Protein AF-A0A3D4N7Q5-F1 (afdb_monomer)

Sequence (168 aa):
MPDLKFVALVFGIILLIVLGVRQGLKKARKLQETGDKPLKTKEIPQKPKLTEEQFDKSWKNLSYLLLLASAGSLYMVYMAAKAALTSIPNVAWVYWVDAGFSLAAAAAGVFIWRLRTKSMVFLYFGFTIAPIILFMSIKGFKINALIHLFPLVLLYFVLKPIWENMKN

Secondary structure (DSSP, 8-state):
---HHHHHHHHHHHHHHHHHHHHHHHHHHHHHHTS-----------PPPPPHHHHHHHHHHHHHHHHHHHHHHHHHHHHHHHHHHHS-HHHHHHHHHHHHHHHHHHHHHHHHHHH-BHHHHHHHHHHHHHHHHHHHHSTT-HHHHHHTHHHHHHHHHHHTTTGGGSB-

Structure (mmCIF, N/CA/C/O backbone):
data_AF-A0A3D4N7Q5-F1
#
_entry.id   AF-A0A3D4N7Q5-F1
#
loop_
_atom_site.group_PDB
_atom_site.id
_atom_site.type_symbol
_atom_site.label_atom_id
_atom_site.label_alt_id
_atom_site.label_comp_id
_atom_site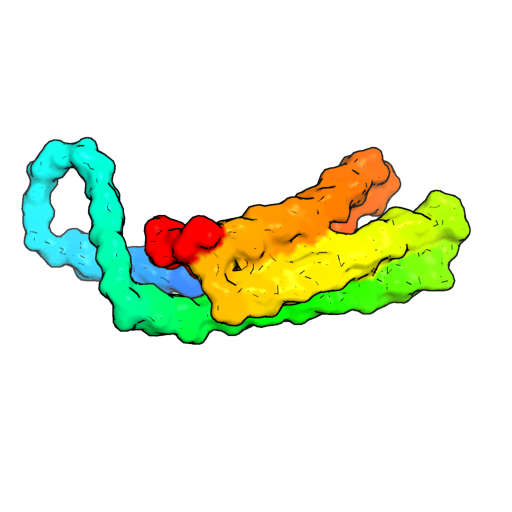.label_asym_id
_atom_site.label_entity_id
_atom_site.label_seq_id
_atom_site.pdbx_PDB_ins_code
_atom_site.Cartn_x
_atom_site.Cartn_y
_atom_site.Cartn_z
_atom_site.occupancy
_atom_site.B_iso_or_equiv
_atom_site.auth_seq_id
_atom_site.auth_comp_id
_atom_site.auth_asym_id
_atom_site.auth_atom_id
_atom_site.pdbx_PDB_model_num
ATOM 1 N N . MET A 1 1 ? 15.780 9.572 -12.934 1.00 43.16 1 MET A N 1
ATOM 2 C CA . MET A 1 1 ? 15.428 8.769 -11.740 1.00 43.16 1 MET A CA 1
ATOM 3 C C . MET A 1 1 ? 15.396 9.710 -10.541 1.00 43.16 1 MET A C 1
ATOM 5 O O . MET A 1 1 ? 16.249 10.590 -10.521 1.00 43.16 1 MET A O 1
ATOM 9 N N . PRO A 1 2 ? 14.426 9.627 -9.610 1.00 52.19 2 PRO A N 1
ATOM 10 C CA . PRO A 1 2 ? 14.514 10.364 -8.352 1.00 52.19 2 PRO A CA 1
ATOM 11 C C . PRO A 1 2 ? 15.797 9.942 -7.634 1.00 52.19 2 PRO A C 1
ATOM 13 O O . PRO A 1 2 ? 16.161 8.766 -7.664 1.00 52.19 2 PRO A O 1
ATOM 16 N N . ASP A 1 3 ? 16.510 10.912 -7.070 1.00 59.81 3 ASP A N 1
ATOM 17 C CA . ASP A 1 3 ? 17.809 10.679 -6.450 1.00 59.81 3 ASP A CA 1
ATOM 18 C C . ASP A 1 3 ? 17.653 9.667 -5.304 1.00 59.81 3 ASP A C 1
ATOM 20 O O . ASP A 1 3 ? 16.830 9.848 -4.401 1.00 59.81 3 ASP A O 1
ATOM 24 N N . LEU A 1 4 ? 18.428 8.581 -5.354 1.00 56.53 4 LEU A N 1
ATOM 25 C CA . LEU A 1 4 ? 18.425 7.516 -4.350 1.00 56.53 4 LEU A CA 1
ATOM 26 C C . LEU A 1 4 ? 18.623 8.087 -2.941 1.00 56.53 4 LEU A C 1
ATOM 28 O O . LEU A 1 4 ? 18.035 7.589 -1.981 1.00 56.53 4 LEU A O 1
ATOM 32 N N . LYS A 1 5 ? 19.397 9.174 -2.834 1.00 56.25 5 LYS A N 1
ATOM 33 C CA . LYS A 1 5 ? 19.621 9.900 -1.583 1.00 56.25 5 LYS A CA 1
ATOM 34 C C . LYS A 1 5 ? 18.327 10.497 -1.040 1.00 56.25 5 LYS A C 1
AT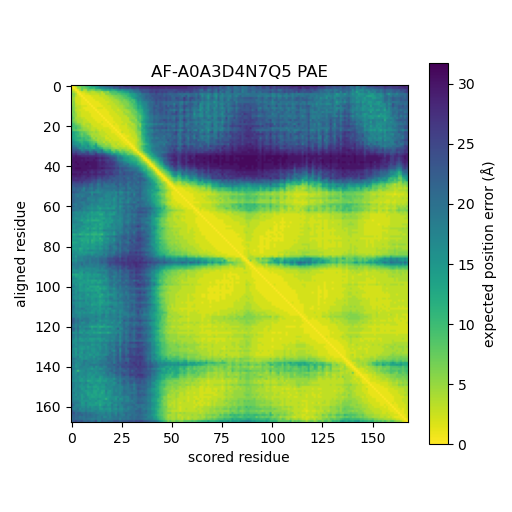OM 36 O O . LYS A 1 5 ? 18.077 10.395 0.154 1.00 56.25 5 LYS A O 1
ATOM 41 N N . PHE A 1 6 ? 17.476 11.049 -1.903 1.00 55.06 6 PHE A N 1
ATOM 42 C CA . PHE A 1 6 ? 16.182 11.612 -1.514 1.00 55.06 6 PHE A CA 1
ATOM 43 C C . PHE A 1 6 ? 15.184 10.531 -1.091 1.00 55.06 6 PHE A C 1
ATOM 45 O O . PHE A 1 6 ? 14.520 10.683 -0.068 1.00 55.06 6 PHE A O 1
ATOM 52 N N . VAL A 1 7 ? 15.103 9.416 -1.824 1.00 57.38 7 VAL A N 1
ATOM 53 C CA . VAL A 1 7 ? 14.199 8.303 -1.475 1.00 57.38 7 VAL A CA 1
ATOM 54 C C . VAL A 1 7 ? 14.617 7.654 -0.151 1.00 57.38 7 VAL A C 1
ATOM 56 O O . VAL A 1 7 ? 13.778 7.432 0.722 1.00 57.38 7 VAL A O 1
ATOM 59 N N . ALA A 1 8 ? 15.918 7.412 0.037 1.00 59.78 8 ALA A N 1
ATOM 60 C CA . ALA A 1 8 ? 16.462 6.880 1.283 1.00 59.78 8 ALA A CA 1
ATOM 61 C C . ALA A 1 8 ? 16.295 7.856 2.459 1.00 59.78 8 ALA A C 1
ATOM 63 O O . ALA A 1 8 ? 16.011 7.420 3.573 1.00 59.78 8 ALA A O 1
ATOM 64 N N . LEU A 1 9 ? 16.417 9.166 2.218 1.00 55.34 9 LEU A N 1
ATOM 65 C CA . LEU A 1 9 ? 16.204 10.201 3.229 1.00 55.34 9 LEU A CA 1
ATOM 66 C C . LEU A 1 9 ? 14.744 10.245 3.686 1.00 55.34 9 LEU A C 1
ATOM 68 O O . LEU A 1 9 ? 14.483 10.209 4.885 1.00 55.34 9 LEU A O 1
ATOM 72 N N . VAL A 1 10 ? 13.788 10.267 2.753 1.00 58.22 10 VAL A N 1
ATOM 73 C CA . VAL A 1 10 ? 12.352 10.245 3.079 1.00 58.22 10 VAL A CA 1
ATOM 74 C C . VAL A 1 10 ? 11.994 8.960 3.827 1.00 58.22 10 VAL A C 1
ATOM 76 O O . VAL A 1 10 ? 11.326 9.015 4.860 1.00 58.22 10 VAL A O 1
ATOM 79 N N . PHE A 1 11 ? 12.498 7.812 3.369 1.00 62.53 11 PHE A N 1
ATOM 80 C CA . PHE A 1 11 ? 12.332 6.540 4.070 1.00 62.53 11 PHE A CA 1
ATOM 81 C C . PHE A 1 11 ? 12.914 6.589 5.490 1.00 62.53 11 PHE A C 1
ATOM 83 O O . PHE A 1 11 ? 12.241 6.195 6.440 1.00 62.53 11 PHE A O 1
ATOM 90 N N . GLY A 1 12 ? 14.128 7.120 5.652 1.00 65.94 12 GLY A N 1
ATOM 91 C CA . GLY A 1 12 ? 14.792 7.278 6.944 1.00 65.94 12 GLY A CA 1
ATOM 92 C C . GLY A 1 12 ? 14.022 8.187 7.901 1.00 65.94 12 GLY A C 1
ATOM 93 O O . GLY A 1 12 ? 13.815 7.814 9.052 1.00 65.94 12 GLY A O 1
ATOM 94 N N . ILE A 1 13 ? 13.526 9.333 7.426 1.00 66.50 13 ILE A N 1
ATOM 95 C CA . ILE A 1 13 ? 12.717 10.268 8.223 1.00 66.50 13 ILE A CA 1
ATOM 96 C C . ILE A 1 13 ? 11.438 9.583 8.713 1.00 66.50 13 ILE A C 1
ATOM 98 O O . ILE A 1 13 ? 11.121 9.639 9.902 1.00 66.50 13 ILE A O 1
ATOM 102 N N . ILE A 1 14 ? 10.723 8.883 7.830 1.00 60.41 14 ILE A N 1
ATOM 103 C CA . ILE A 1 14 ? 9.482 8.200 8.212 1.00 60.41 14 ILE A CA 1
ATOM 104 C C . ILE A 1 14 ? 9.778 7.031 9.159 1.00 60.41 14 ILE A C 1
ATOM 106 O O . ILE A 1 14 ? 9.066 6.841 10.145 1.00 60.41 14 ILE A O 1
ATOM 110 N N . LEU A 1 15 ? 10.865 6.291 8.935 1.00 70.31 15 LEU A N 1
ATOM 111 C CA . LEU A 1 15 ? 11.306 5.216 9.821 1.00 70.31 15 LEU A CA 1
ATOM 112 C C . LEU A 1 15 ? 11.687 5.739 11.215 1.00 70.31 15 LEU A C 1
ATOM 114 O O . LEU A 1 15 ? 11.339 5.109 12.212 1.00 70.31 15 LEU A O 1
ATOM 118 N N . LEU A 1 16 ? 12.321 6.910 11.310 1.00 69.56 16 LEU A N 1
ATOM 119 C CA . LEU A 1 16 ? 12.625 7.570 12.583 1.00 69.56 16 LEU A CA 1
ATOM 120 C C . LEU A 1 16 ? 11.357 8.009 13.321 1.00 69.56 16 LEU A C 1
ATOM 122 O O . LEU A 1 16 ? 11.237 7.741 14.517 1.00 69.56 16 LEU A O 1
ATOM 126 N N . ILE A 1 17 ? 10.382 8.597 12.621 1.00 63.19 17 ILE A N 1
ATOM 127 C CA . ILE A 1 17 ? 9.071 8.943 13.198 1.00 63.19 17 ILE A CA 1
ATOM 128 C C . ILE A 1 17 ? 8.391 7.678 13.745 1.00 63.19 17 ILE A C 1
ATOM 130 O O . ILE A 1 17 ? 7.927 7.649 14.885 1.00 63.19 17 ILE A O 1
ATOM 134 N N . VAL A 1 18 ? 8.400 6.594 12.970 1.00 60.50 18 VAL A N 1
ATOM 135 C CA . VAL A 1 18 ? 7.827 5.296 13.352 1.00 60.50 18 VAL A CA 1
ATOM 136 C C . VAL A 1 18 ? 8.530 4.691 14.572 1.00 60.50 18 VAL A C 1
ATOM 138 O O . VAL A 1 18 ? 7.870 4.202 15.496 1.00 60.50 18 VAL A O 1
ATOM 141 N N . LEU A 1 19 ? 9.865 4.716 14.610 1.00 71.19 19 LEU A N 1
ATOM 142 C CA . LEU A 1 19 ? 10.635 4.241 15.759 1.00 71.19 19 LEU A CA 1
ATOM 143 C C . LEU A 1 19 ? 10.363 5.095 17.000 1.00 71.19 19 LEU A C 1
ATOM 145 O O . LEU A 1 19 ? 10.174 4.526 18.077 1.00 71.19 19 LEU A O 1
ATOM 149 N N . GLY A 1 20 ? 10.261 6.416 16.847 1.00 65.38 20 GLY A N 1
ATOM 150 C CA . GLY A 1 20 ? 9.903 7.346 17.917 1.00 65.38 20 GLY A CA 1
ATOM 151 C C . GLY A 1 20 ? 8.533 7.037 18.520 1.00 65.38 20 GLY A C 1
ATOM 152 O O . GLY A 1 20 ? 8.416 6.863 19.733 1.00 65.38 20 GLY A O 1
ATOM 153 N N . VAL A 1 21 ? 7.509 6.840 17.682 1.00 65.12 21 VAL A N 1
ATOM 154 C CA . VAL A 1 21 ? 6.159 6.450 18.132 1.00 65.12 21 VAL A CA 1
ATOM 155 C C . VAL A 1 21 ? 6.181 5.091 18.839 1.00 65.12 21 VAL A C 1
ATOM 157 O O . VAL A 1 21 ? 5.595 4.928 19.912 1.00 65.12 21 VAL A O 1
ATOM 160 N N . ARG A 1 22 ? 6.901 4.102 18.292 1.00 67.94 22 ARG A N 1
ATOM 161 C CA . ARG A 1 22 ? 7.027 2.769 18.905 1.00 67.94 22 ARG A CA 1
ATOM 162 C C . ARG A 1 22 ? 7.721 2.825 20.267 1.00 67.94 22 ARG A C 1
ATOM 164 O O . ARG A 1 22 ? 7.321 2.097 21.178 1.00 67.94 22 ARG A O 1
ATOM 171 N N . GLN A 1 23 ? 8.757 3.647 20.411 1.00 71.75 23 GLN A N 1
ATOM 172 C CA . GLN A 1 23 ? 9.458 3.845 21.679 1.00 71.75 23 GLN A CA 1
ATOM 173 C C . GLN A 1 23 ? 8.584 4.591 22.693 1.00 71.75 23 GLN A C 1
ATOM 175 O O . GLN A 1 23 ? 8.522 4.165 23.845 1.00 71.75 23 GLN A O 1
ATOM 180 N N . GLY A 1 24 ? 7.834 5.610 22.261 1.00 68.44 24 GLY A N 1
ATOM 181 C CA . GLY A 1 24 ? 6.862 6.319 23.098 1.00 68.44 24 GLY A CA 1
ATOM 182 C C . GLY A 1 24 ? 5.780 5.391 23.654 1.00 68.44 24 GLY A C 1
ATOM 183 O O . GLY A 1 24 ? 5.547 5.362 24.860 1.00 68.44 24 GLY A O 1
ATOM 184 N N . LEU A 1 25 ? 5.203 4.534 22.805 1.00 70.00 25 LEU A N 1
ATOM 185 C CA . LEU A 1 25 ? 4.222 3.525 23.223 1.00 70.00 25 LEU A CA 1
ATOM 186 C C . LEU A 1 25 ? 4.822 2.469 24.159 1.00 70.00 25 LEU A C 1
ATOM 188 O O . LEU A 1 25 ? 4.174 2.062 25.121 1.00 70.00 25 LEU A O 1
ATOM 192 N N . LYS A 1 26 ? 6.059 2.018 23.908 1.00 73.12 26 LYS A N 1
ATOM 193 C CA . LYS A 1 26 ? 6.765 1.105 24.824 1.00 73.12 26 LYS A CA 1
ATOM 194 C C . LYS A 1 26 ? 7.010 1.754 26.186 1.00 73.12 26 LYS A C 1
ATOM 196 O O . LYS A 1 26 ? 6.850 1.082 27.198 1.00 73.12 26 LYS A O 1
ATOM 201 N N . LYS A 1 27 ? 7.386 3.034 26.217 1.00 69.56 27 LYS A N 1
ATOM 202 C CA . LYS A 1 27 ? 7.621 3.787 27.454 1.00 69.56 27 LYS A CA 1
ATOM 203 C C . LYS A 1 27 ? 6.319 3.983 28.236 1.00 69.56 27 LYS A C 1
ATOM 205 O O . LYS A 1 27 ? 6.302 3.724 29.432 1.00 69.56 27 LYS A O 1
ATOM 210 N N . ALA A 1 28 ? 5.225 4.320 27.551 1.00 66.50 28 ALA A N 1
ATOM 211 C CA . ALA A 1 28 ? 3.893 4.427 28.147 1.00 66.50 28 ALA A CA 1
ATOM 212 C C . ALA A 1 28 ? 3.386 3.090 28.722 1.00 66.50 28 ALA A C 1
ATOM 214 O O . ALA A 1 28 ? 2.831 3.066 29.815 1.00 66.50 28 ALA A O 1
ATOM 215 N N . ARG A 1 29 ? 3.629 1.966 28.030 1.00 66.69 29 ARG A N 1
ATOM 216 C CA . ARG A 1 29 ? 3.297 0.625 28.544 1.00 66.69 29 ARG A CA 1
ATOM 217 C C . ARG A 1 29 ? 4.147 0.220 29.741 1.00 66.69 29 ARG A C 1
ATOM 219 O O . ARG A 1 29 ? 3.596 -0.277 30.709 1.00 66.69 29 ARG A O 1
ATOM 226 N N . LYS A 1 30 ? 5.458 0.478 29.707 1.00 71.62 30 LYS A N 1
ATOM 227 C CA . LYS A 1 30 ? 6.334 0.218 30.860 1.00 71.62 30 LYS A CA 1
ATOM 228 C C . LYS A 1 30 ? 5.891 0.994 32.099 1.00 71.62 30 LYS A C 1
ATOM 230 O O . LYS A 1 30 ? 5.908 0.428 33.178 1.00 71.62 30 LYS A O 1
ATOM 235 N N . LEU A 1 31 ? 5.454 2.245 31.929 1.00 63.03 31 LEU A N 1
ATOM 236 C CA . LEU A 1 31 ? 4.896 3.064 33.011 1.00 63.03 31 LEU A CA 1
ATOM 237 C C . LEU A 1 31 ? 3.591 2.477 33.582 1.00 63.03 31 LEU A C 1
ATOM 239 O O . LEU A 1 31 ? 3.384 2.547 34.789 1.00 63.03 31 LEU A O 1
ATOM 243 N N . GLN A 1 32 ? 2.745 1.862 32.746 1.00 55.69 32 GLN A N 1
ATOM 244 C CA . GLN A 1 32 ? 1.555 1.123 33.195 1.00 55.69 32 GLN A CA 1
ATOM 245 C C . GLN A 1 32 ? 1.887 -0.210 33.891 1.00 55.69 32 GLN A C 1
ATOM 247 O O . GLN A 1 32 ? 1.188 -0.585 34.823 1.00 55.69 32 GLN A O 1
ATOM 252 N N . GLU A 1 33 ? 2.938 -0.917 33.463 1.00 59.25 33 GLU A N 1
ATOM 253 C CA . GLU A 1 33 ? 3.368 -2.207 34.035 1.00 59.25 33 GLU A CA 1
ATOM 254 C C . GLU A 1 33 ? 4.078 -2.060 35.394 1.00 59.25 33 GLU A C 1
ATOM 256 O O . GLU A 1 33 ? 4.080 -2.997 36.183 1.00 59.25 33 GLU A O 1
ATOM 261 N N . THR A 1 34 ? 4.640 -0.885 35.702 1.00 59.62 34 THR A N 1
ATOM 262 C CA . THR A 1 34 ? 5.175 -0.540 37.037 1.00 59.62 34 THR A CA 1
ATOM 263 C C . THR A 1 34 ? 4.101 -0.287 38.108 1.00 59.62 34 THR A C 1
ATOM 265 O O . THR A 1 34 ? 4.451 -0.012 39.252 1.00 59.62 34 THR A O 1
ATOM 268 N N . GLY A 1 35 ? 2.809 -0.380 37.772 1.00 54.00 35 GLY A N 1
ATOM 269 C CA . GLY A 1 35 ? 1.718 -0.449 38.749 1.00 54.00 35 GLY A CA 1
ATOM 270 C C . GLY A 1 35 ? 1.445 -1.900 39.156 1.00 54.00 35 GLY A C 1
ATOM 271 O O . GLY A 1 35 ? 0.949 -2.679 38.347 1.00 54.00 35 GLY A O 1
ATOM 272 N N . ASP A 1 36 ? 1.780 -2.249 40.400 1.00 60.47 36 ASP A N 1
ATOM 273 C CA . ASP A 1 36 ? 1.727 -3.592 40.999 1.00 60.47 36 ASP A CA 1
ATOM 274 C C . ASP A 1 36 ? 0.461 -4.420 40.696 1.00 60.47 36 ASP A C 1
ATOM 276 O O . ASP A 1 36 ? -0.657 -3.982 40.986 1.00 60.47 36 ASP A O 1
ATOM 280 N N . LYS A 1 37 ? 0.656 -5.676 40.244 1.00 50.16 37 LYS A N 1
ATOM 281 C CA . LYS A 1 37 ? -0.038 -6.887 40.754 1.00 50.16 37 LYS A CA 1
ATOM 282 C C . LYS A 1 37 ? 0.535 -8.205 40.182 1.00 50.16 37 LYS A C 1
ATOM 284 O O . LYS A 1 37 ? 1.084 -8.210 39.081 1.00 50.16 37 LYS A O 1
ATOM 289 N N . PRO A 1 38 ? 0.434 -9.326 40.933 1.00 49.53 38 PRO A N 1
ATOM 290 C CA . PRO A 1 38 ? 1.349 -10.464 40.837 1.00 49.53 38 PRO A CA 1
ATOM 291 C C . PRO A 1 38 ? 0.990 -11.498 39.759 1.00 49.53 38 PRO A C 1
ATOM 293 O O . PRO A 1 38 ? -0.162 -11.668 39.363 1.00 49.53 38 PRO A O 1
ATOM 296 N N . LEU A 1 39 ? 2.031 -12.224 39.341 1.00 59.50 39 LEU A N 1
ATOM 297 C CA . LEU A 1 39 ? 2.056 -13.285 38.334 1.00 59.50 39 LEU A CA 1
ATOM 298 C C . LEU A 1 39 ? 1.114 -14.454 38.677 1.00 59.50 39 LEU A C 1
ATOM 300 O O . LEU A 1 39 ? 1.369 -15.214 39.609 1.00 59.50 39 LEU A O 1
ATOM 304 N N . LYS A 1 40 ? 0.078 -14.656 37.854 1.00 47.06 40 LYS A N 1
ATOM 305 C CA . LYS A 1 40 ? -0.610 -15.946 37.697 1.00 47.06 40 LYS A CA 1
ATOM 306 C C . LYS A 1 40 ? -0.355 -16.495 36.292 1.00 47.06 40 LYS A C 1
ATOM 308 O O . LYS A 1 40 ? -0.230 -15.735 35.336 1.00 47.06 40 LYS A O 1
ATOM 313 N N . THR A 1 41 ? -0.213 -17.817 36.241 1.00 44.78 41 THR A N 1
ATOM 314 C CA . THR A 1 41 ? -0.025 -18.727 35.102 1.00 44.78 41 THR A CA 1
ATOM 315 C C . THR A 1 41 ? -0.398 -18.118 33.747 1.00 44.78 41 THR A C 1
ATOM 317 O O . THR A 1 41 ? -1.544 -17.733 33.540 1.00 44.78 41 THR A O 1
ATOM 320 N N . LYS A 1 42 ? 0.573 -18.032 32.822 1.00 48.25 42 LYS A N 1
ATOM 321 C CA . LYS A 1 42 ? 0.385 -17.506 31.458 1.00 48.25 42 LYS A CA 1
ATOM 322 C C . LYS A 1 42 ? -0.493 -18.448 30.625 1.00 48.25 42 LYS A C 1
ATOM 324 O O . LYS A 1 42 ? -0.004 -19.143 29.740 1.00 48.25 42 LYS A O 1
ATOM 329 N N . GLU A 1 43 ? -1.801 -18.405 30.844 1.00 48.19 43 GLU A N 1
ATOM 330 C CA . GLU A 1 43 ? -2.702 -18.393 29.697 1.00 48.19 43 GLU A CA 1
ATOM 331 C C . GLU A 1 43 ? -2.258 -17.217 28.823 1.00 48.19 43 GLU A C 1
ATOM 333 O O . GLU A 1 43 ? -1.992 -16.128 29.341 1.00 48.19 43 GLU A O 1
ATOM 338 N N . ILE A 1 44 ? -2.070 -17.434 27.518 1.00 55.81 44 ILE A N 1
ATOM 339 C CA . ILE A 1 44 ? -1.792 -16.331 26.594 1.00 55.81 44 ILE A CA 1
ATOM 340 C C . ILE A 1 44 ? -2.941 -15.345 26.800 1.00 55.81 44 ILE A C 1
ATOM 342 O O . ILE A 1 44 ? -4.074 -15.725 26.501 1.00 55.81 44 ILE A O 1
ATOM 346 N N . PRO A 1 45 ? -2.703 -14.131 27.336 1.00 55.88 45 PRO A N 1
ATOM 347 C CA . PRO A 1 45 ? -3.796 -13.225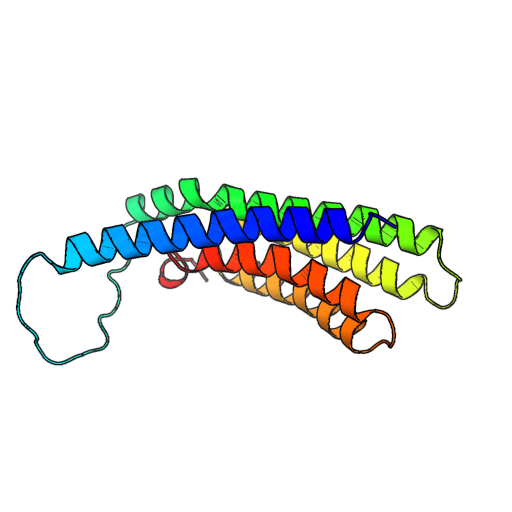 27.621 1.00 55.88 45 PRO A CA 1
ATOM 348 C C . PRO A 1 45 ? -4.466 -12.942 26.285 1.00 55.88 45 PRO A C 1
ATOM 350 O O . PRO A 1 45 ? -3.857 -12.311 25.412 1.00 55.88 45 PRO A O 1
ATOM 353 N N . GLN A 1 46 ? -5.682 -13.459 26.084 1.00 55.59 46 GLN A N 1
ATOM 354 C CA . GLN A 1 46 ? -6.493 -13.029 24.961 1.00 55.59 46 GLN A CA 1
ATOM 355 C C . GLN A 1 46 ? -6.641 -11.530 25.163 1.00 55.59 46 GLN A C 1
ATOM 357 O O . GLN A 1 46 ? -7.198 -11.084 26.169 1.00 55.59 46 GLN A O 1
ATOM 362 N N . LYS A 1 47 ? -6.027 -10.742 24.273 1.00 58.94 47 LYS A N 1
ATOM 363 C CA . LYS A 1 47 ? -6.170 -9.290 24.338 1.00 58.94 47 LYS A CA 1
ATOM 364 C C . LYS A 1 47 ? -7.669 -9.005 24.408 1.00 58.94 47 LYS A C 1
ATOM 366 O O . LYS A 1 47 ? -8.389 -9.547 23.566 1.00 58.94 47 LYS A O 1
ATOM 371 N N . PRO A 1 48 ? -8.129 -8.193 25.374 1.00 68.06 48 PRO A N 1
ATOM 372 C CA . PRO A 1 48 ? -9.532 -7.829 25.449 1.00 68.06 48 PRO A CA 1
ATOM 373 C C . PRO A 1 48 ? -9.990 -7.351 24.071 1.00 68.06 48 PRO A C 1
ATOM 375 O O . PRO A 1 48 ? -9.299 -6.533 23.450 1.00 68.06 48 PRO A O 1
ATOM 378 N N . LYS A 1 49 ? -11.108 -7.895 23.568 1.00 75.31 49 LYS A N 1
ATOM 379 C CA . LYS A 1 49 ? -11.740 -7.348 22.363 1.00 75.31 49 LYS A CA 1
ATOM 380 C C . LYS A 1 49 ? -11.998 -5.868 22.625 1.00 75.31 49 LYS A C 1
ATOM 382 O O . LYS A 1 49 ? -12.490 -5.508 23.693 1.00 75.31 49 LYS A O 1
ATOM 387 N N . LEU A 1 50 ? -11.588 -5.024 21.684 1.00 79.19 50 LEU A N 1
ATOM 388 C CA . LEU A 1 50 ? -11.814 -3.590 21.807 1.00 79.19 50 LEU A CA 1
ATOM 389 C C . LEU A 1 50 ? -13.321 -3.349 21.786 1.00 79.19 50 LEU A C 1
ATOM 391 O O . LEU A 1 50 ? -14.038 -3.991 21.016 1.00 79.19 50 LEU A O 1
ATOM 395 N N . THR A 1 51 ? -13.793 -2.408 22.599 1.00 86.25 51 THR A N 1
ATOM 396 C CA . THR A 1 51 ? -15.147 -1.879 22.409 1.00 86.25 51 THR A CA 1
ATOM 397 C C . THR A 1 51 ? -15.226 -1.149 21.065 1.00 86.25 51 THR A C 1
ATOM 399 O O . THR A 1 51 ? -14.199 -0.725 20.520 1.00 86.25 51 THR A O 1
ATOM 402 N N . GLU A 1 52 ? -16.431 -0.970 20.521 1.00 84.06 52 GLU A N 1
ATOM 403 C CA . GLU A 1 52 ? -16.611 -0.251 19.251 1.00 84.06 52 GLU A CA 1
ATOM 404 C C . GLU A 1 52 ? -16.020 1.167 19.310 1.00 84.06 52 GLU A C 1
ATOM 406 O O . GLU A 1 52 ? -15.291 1.573 18.407 1.00 84.06 52 GLU A O 1
ATOM 411 N N . GLU A 1 53 ? -16.198 1.873 20.430 1.00 86.81 53 GLU A N 1
ATOM 412 C CA . GLU A 1 53 ? -15.616 3.204 20.646 1.00 86.81 53 GLU A CA 1
ATOM 413 C C . GLU A 1 53 ? -14.077 3.194 20.633 1.00 86.81 53 GLU A C 1
ATOM 415 O O . GLU A 1 53 ? -13.432 4.081 20.064 1.00 86.81 53 GLU A O 1
ATOM 420 N N . GLN A 1 54 ? -13.455 2.180 21.245 1.00 85.94 54 GLN A N 1
ATOM 421 C CA . GLN A 1 54 ? -11.998 2.028 21.261 1.00 85.94 54 GLN A CA 1
ATOM 422 C C . GLN A 1 54 ? -11.445 1.663 19.880 1.00 85.94 54 GLN A C 1
ATOM 424 O O . GLN A 1 54 ? -10.360 2.132 19.505 1.00 85.94 54 GLN A O 1
ATOM 429 N N . PHE A 1 55 ? -12.182 0.852 19.117 1.00 87.94 55 PHE A N 1
ATOM 430 C CA . PHE A 1 55 ? -11.863 0.548 17.729 1.00 87.94 55 PHE A CA 1
ATOM 431 C C . PHE A 1 55 ? -11.933 1.811 16.869 1.00 87.94 55 PHE A C 1
ATOM 433 O O . PHE A 1 55 ? -10.953 2.140 16.202 1.00 87.94 55 PHE A O 1
ATOM 440 N N . ASP A 1 56 ? -13.032 2.563 16.939 1.00 88.75 56 ASP A N 1
ATOM 441 C CA . ASP A 1 56 ? -13.235 3.778 16.146 1.00 88.75 56 ASP A CA 1
ATOM 442 C C . ASP A 1 56 ? -12.202 4.856 16.460 1.00 88.75 56 ASP A C 1
ATOM 444 O O . ASP A 1 56 ? -11.648 5.479 15.550 1.00 88.75 56 ASP A O 1
ATOM 448 N N . LYS A 1 57 ? -11.861 5.032 17.739 1.00 88.31 57 LYS A N 1
ATOM 449 C CA . LYS A 1 57 ? -10.798 5.951 18.155 1.00 88.31 57 LYS A CA 1
ATOM 45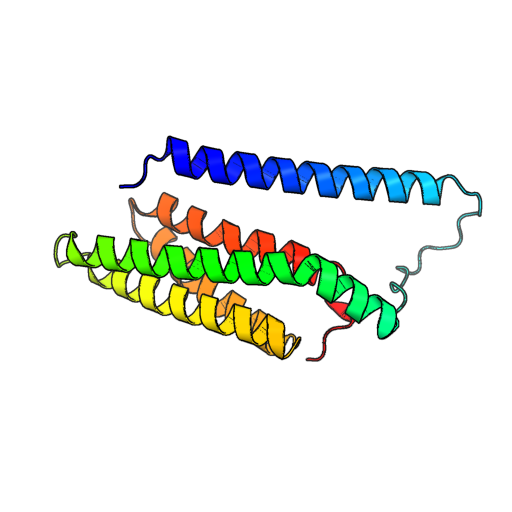0 C C . LYS A 1 57 ? -9.438 5.529 17.595 1.00 88.31 57 LYS A C 1
ATOM 452 O O . LYS A 1 57 ? -8.691 6.366 17.087 1.00 88.31 57 LYS A O 1
ATOM 457 N N . SER A 1 58 ? -9.119 4.236 17.655 1.00 86.31 58 SER A N 1
ATOM 458 C CA . SER A 1 58 ? -7.871 3.695 17.100 1.00 86.31 58 SER A CA 1
ATOM 459 C C . SER A 1 58 ? -7.822 3.849 15.580 1.00 86.31 58 SER A C 1
ATOM 461 O O . SER A 1 58 ? -6.803 4.269 15.031 1.00 86.31 58 SER A O 1
ATOM 463 N N . TRP A 1 59 ? -8.938 3.574 14.903 1.00 89.69 59 TRP A N 1
ATOM 464 C CA . TRP A 1 59 ? -9.079 3.732 13.464 1.00 89.69 59 TRP A CA 1
ATOM 465 C C . TRP A 1 59 ? -8.907 5.182 13.036 1.00 89.69 59 TRP A C 1
ATOM 467 O O . TRP A 1 59 ? -8.105 5.464 12.152 1.00 89.69 59 TRP A O 1
ATOM 477 N N . LYS A 1 60 ? -9.589 6.126 13.688 1.00 87.94 60 LYS A N 1
ATOM 478 C CA . LYS A 1 60 ? -9.476 7.553 13.368 1.00 87.94 60 LYS A CA 1
ATOM 479 C C . LYS A 1 60 ? -8.034 8.044 13.487 1.00 87.94 60 LYS A C 1
ATOM 481 O O . LYS 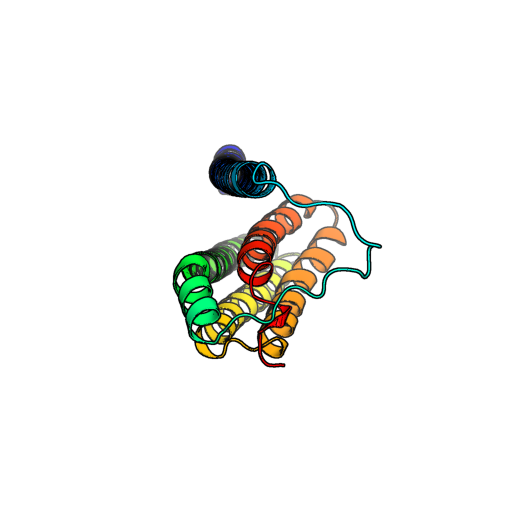A 1 60 ? -7.568 8.756 12.610 1.00 87.94 60 LYS A O 1
ATOM 486 N N . ASN A 1 61 ? -7.302 7.598 14.506 1.00 84.88 61 ASN A N 1
ATOM 487 C CA . ASN A 1 61 ? -5.916 8.018 14.719 1.00 84.88 61 ASN A CA 1
ATOM 488 C C . ASN A 1 61 ? -4.930 7.418 13.705 1.00 84.88 61 ASN A C 1
ATOM 490 O O . ASN A 1 61 ? -3.951 8.067 13.347 1.00 84.88 61 ASN A O 1
ATOM 494 N N . LEU A 1 62 ? -5.155 6.177 13.264 1.00 84.31 62 LEU A N 1
ATOM 495 C CA . LEU A 1 62 ? -4.181 5.431 12.457 1.00 84.31 62 LEU A CA 1
ATOM 496 C C . LEU A 1 62 ? -4.544 5.353 10.975 1.00 84.31 62 LEU A C 1
ATOM 498 O O . LEU A 1 62 ? -3.666 5.149 10.143 1.00 84.31 62 LEU A O 1
ATOM 502 N N . SER A 1 63 ? -5.810 5.558 10.621 1.00 85.38 63 SER A N 1
ATOM 503 C CA . SER A 1 63 ? -6.308 5.478 9.244 1.00 85.38 63 SER A CA 1
ATOM 504 C C . SER A 1 63 ? -5.604 6.432 8.278 1.00 85.38 63 SER A C 1
ATOM 506 O O . SER A 1 63 ? -5.474 6.117 7.098 1.00 85.38 63 SER A O 1
ATOM 508 N N . TYR A 1 64 ? -5.060 7.552 8.755 1.00 84.00 64 TYR A N 1
ATOM 509 C CA . TYR A 1 64 ? -4.249 8.447 7.928 1.00 84.00 64 TYR A CA 1
ATOM 510 C C . TYR A 1 64 ? -2.977 7.780 7.389 1.00 84.00 64 TYR A C 1
ATOM 512 O O . TYR A 1 64 ? -2.555 8.090 6.280 1.00 84.00 64 TYR A O 1
ATOM 520 N N . LEU A 1 65 ? -2.392 6.819 8.114 1.00 86.62 65 LEU A N 1
ATOM 521 C CA . LEU A 1 65 ? -1.240 6.052 7.622 1.00 86.62 65 LEU A CA 1
ATOM 522 C C . LEU A 1 65 ? -1.633 5.107 6.478 1.00 86.62 65 LEU A C 1
ATOM 524 O O . LEU A 1 65 ? -0.820 4.844 5.598 1.00 86.62 65 LEU A O 1
ATOM 528 N N . LEU A 1 66 ? -2.881 4.632 6.454 1.00 88.44 66 LEU A N 1
ATOM 529 C CA . LEU A 1 66 ? -3.422 3.841 5.348 1.00 88.44 66 LEU A CA 1
ATOM 530 C C . LEU A 1 66 ? -3.660 4.711 4.107 1.00 88.44 66 LEU A C 1
ATOM 532 O O . LEU A 1 66 ? -3.350 4.299 2.988 1.00 88.44 66 LEU A O 1
ATOM 536 N N . LEU A 1 67 ? -4.154 5.936 4.297 1.00 88.75 67 LEU A N 1
ATOM 537 C CA . LEU A 1 67 ? -4.254 6.917 3.214 1.00 88.75 67 LEU A CA 1
ATOM 538 C C . LEU A 1 67 ? -2.866 7.312 2.696 1.00 88.75 67 LEU A C 1
ATOM 540 O O . LEU A 1 67 ? -2.672 7.390 1.487 1.00 88.75 67 LEU A O 1
ATOM 544 N N . LEU A 1 68 ? -1.878 7.462 3.582 1.00 88.75 68 LEU A N 1
ATOM 545 C CA . LEU A 1 68 ? -0.485 7.692 3.201 1.00 88.75 68 LEU A CA 1
ATOM 546 C C . LEU A 1 68 ? 0.101 6.503 2.423 1.00 88.75 68 LEU A C 1
ATOM 548 O O . LEU A 1 68 ? 0.783 6.708 1.424 1.00 88.75 68 LEU A O 1
ATOM 552 N N . ALA A 1 69 ? -0.199 5.265 2.825 1.00 88.81 69 ALA A N 1
ATOM 553 C CA . ALA A 1 69 ? 0.184 4.066 2.076 1.00 88.81 69 ALA A CA 1
ATOM 554 C C . ALA A 1 69 ? -0.466 4.032 0.680 1.00 88.81 69 ALA A C 1
ATOM 556 O O . ALA A 1 69 ? 0.180 3.674 -0.307 1.00 88.81 69 ALA A O 1
ATOM 557 N N . SER A 1 70 ? -1.727 4.463 0.583 1.00 91.69 70 SER A N 1
ATOM 558 C CA . SER A 1 70 ? -2.461 4.570 -0.685 1.00 91.69 70 SER A CA 1
ATOM 559 C C . SER A 1 70 ? -1.864 5.656 -1.587 1.00 91.69 70 SER A C 1
ATOM 561 O O . SER A 1 70 ? -1.628 5.414 -2.767 1.00 91.69 70 SER A O 1
ATOM 563 N N . ALA A 1 71 ? -1.524 6.819 -1.027 1.00 90.12 71 ALA A N 1
ATOM 564 C CA . ALA A 1 71 ? -0.830 7.893 -1.736 1.00 90.12 71 ALA A CA 1
ATOM 565 C C . ALA A 1 71 ? 0.570 7.462 -2.204 1.00 90.12 71 ALA A C 1
ATOM 567 O O . ALA A 1 71 ? 0.951 7.735 -3.339 1.00 90.12 71 ALA A O 1
ATOM 568 N N . GLY A 1 72 ? 1.312 6.726 -1.370 1.00 88.69 72 GLY A N 1
ATOM 569 C CA . GLY A 1 72 ? 2.582 6.113 -1.761 1.00 88.69 72 GLY A CA 1
ATOM 570 C C . GLY A 1 72 ? 2.417 5.145 -2.934 1.00 88.69 72 GLY A C 1
ATOM 571 O O . GLY A 1 72 ? 3.224 5.160 -3.858 1.00 88.69 72 GLY A O 1
ATOM 572 N N . SER A 1 73 ? 1.328 4.375 -2.950 1.00 92.38 73 SER A N 1
ATOM 573 C CA . SER A 1 73 ? 0.996 3.477 -4.063 1.00 92.38 73 SER A CA 1
ATOM 574 C C . SER A 1 73 ? 0.670 4.254 -5.346 1.00 92.38 73 SER A C 1
ATOM 576 O O . SER A 1 73 ? 1.196 3.921 -6.401 1.00 92.38 73 SER A O 1
ATOM 578 N N . LEU A 1 74 ? -0.077 5.363 -5.268 1.00 92.56 74 LEU A N 1
ATOM 579 C CA . LEU A 1 74 ? -0.308 6.253 -6.420 1.00 92.56 74 LEU A CA 1
ATOM 580 C C . LEU A 1 74 ? 0.980 6.893 -6.950 1.00 92.56 74 LEU A C 1
ATOM 582 O O . LEU A 1 74 ? 1.161 7.017 -8.161 1.00 92.56 74 LEU A O 1
ATOM 586 N N . TYR A 1 75 ? 1.895 7.280 -6.063 1.00 89.69 75 TYR A N 1
ATOM 587 C CA . TYR A 1 75 ? 3.202 7.781 -6.478 1.00 89.69 75 TYR A CA 1
ATOM 588 C C . TYR A 1 75 ? 3.992 6.718 -7.258 1.00 89.69 75 TYR A C 1
ATOM 590 O O . TYR A 1 75 ? 4.618 7.042 -8.270 1.00 89.69 75 TYR A O 1
ATOM 598 N N . MET A 1 76 ? 3.914 5.447 -6.846 1.00 90.81 76 MET A N 1
ATOM 599 C CA . MET A 1 76 ? 4.511 4.340 -7.598 1.00 90.81 76 MET A CA 1
ATOM 600 C C . MET A 1 76 ? 3.879 4.185 -8.983 1.00 90.81 76 MET A C 1
ATOM 602 O O . MET A 1 76 ? 4.624 4.022 -9.942 1.00 90.81 76 MET A O 1
ATOM 606 N N . VAL A 1 77 ? 2.557 4.356 -9.132 1.00 94.50 77 VAL A N 1
ATOM 607 C CA . VAL A 1 77 ? 1.899 4.365 -10.457 1.00 94.50 77 VAL A CA 1
ATOM 608 C C . VAL A 1 77 ? 2.529 5.406 -11.377 1.00 94.50 77 VAL A C 1
ATOM 610 O O . VAL A 1 77 ? 2.920 5.084 -12.497 1.00 94.50 77 VAL A O 1
ATOM 613 N N . TYR A 1 78 ? 2.668 6.647 -10.904 1.00 92.00 78 TYR A N 1
ATOM 614 C CA . TYR A 1 78 ? 3.288 7.717 -11.687 1.00 92.00 78 TYR A CA 1
ATOM 615 C C . TYR A 1 78 ? 4.734 7.377 -12.073 1.00 92.00 78 TYR A C 1
ATOM 617 O O . TYR A 1 78 ? 5.129 7.526 -13.231 1.00 92.00 78 TYR A O 1
ATOM 625 N N . MET A 1 79 ? 5.523 6.892 -11.113 1.00 90.94 79 MET A N 1
ATOM 626 C CA . MET A 1 79 ? 6.922 6.538 -11.341 1.00 90.94 79 MET A CA 1
ATOM 627 C C . MET A 1 79 ? 7.082 5.368 -12.315 1.00 90.94 79 MET A C 1
ATOM 629 O O . MET A 1 79 ? 7.949 5.425 -13.190 1.00 90.94 79 MET A O 1
ATOM 633 N N . ALA A 1 80 ? 6.240 4.346 -12.195 1.00 91.31 80 ALA A N 1
ATOM 634 C CA . ALA A 1 80 ? 6.229 3.175 -13.054 1.00 91.31 80 ALA A CA 1
ATOM 635 C C . ALA A 1 80 ? 5.767 3.534 -14.472 1.00 91.31 80 ALA A C 1
ATOM 637 O O . ALA A 1 80 ? 6.455 3.205 -15.432 1.00 91.31 80 ALA A O 1
ATOM 638 N N . ALA A 1 81 ? 4.691 4.311 -14.626 1.00 94.19 81 ALA A N 1
ATOM 639 C CA . ALA A 1 81 ? 4.243 4.791 -15.934 1.00 94.19 81 ALA A CA 1
ATOM 640 C C . ALA A 1 81 ? 5.324 5.633 -16.630 1.00 94.19 81 ALA A C 1
ATOM 642 O O . ALA A 1 81 ? 5.637 5.417 -17.800 1.00 94.19 81 ALA A O 1
ATOM 643 N N . LYS A 1 82 ? 5.968 6.548 -15.892 1.00 92.12 82 LYS A N 1
ATOM 644 C CA . LYS A 1 82 ? 7.097 7.326 -16.413 1.00 92.12 82 LYS A CA 1
ATOM 645 C C . LYS A 1 82 ? 8.244 6.419 -16.858 1.00 92.12 82 LYS A C 1
ATOM 647 O O . LYS A 1 82 ? 8.781 6.620 -17.942 1.00 92.12 82 LYS A O 1
ATOM 652 N N . ALA A 1 83 ? 8.608 5.425 -16.047 1.00 89.06 83 ALA A N 1
ATOM 653 C CA . ALA A 1 83 ? 9.655 4.470 -16.390 1.00 89.06 83 ALA A CA 1
ATOM 654 C C . ALA A 1 83 ? 9.288 3.646 -17.631 1.00 89.06 83 ALA A C 1
ATOM 656 O O . ALA A 1 83 ? 10.134 3.493 -18.509 1.00 89.06 83 ALA A O 1
ATOM 657 N N . ALA A 1 84 ? 8.043 3.182 -17.748 1.00 91.50 84 ALA A N 1
ATOM 658 C CA . ALA A 1 84 ? 7.552 2.427 -18.896 1.00 91.50 84 ALA A CA 1
ATOM 659 C C . ALA A 1 84 ? 7.701 3.217 -20.204 1.00 91.50 84 ALA A C 1
ATOM 661 O O . ALA A 1 84 ? 8.185 2.677 -21.194 1.00 91.50 84 ALA A O 1
ATOM 662 N N . LEU A 1 85 ? 7.358 4.509 -20.181 1.00 92.38 85 LEU A N 1
ATOM 663 C CA . LEU A 1 85 ? 7.442 5.400 -21.342 1.00 92.38 85 LEU A CA 1
ATOM 664 C C . LEU A 1 85 ? 8.881 5.745 -21.757 1.00 92.38 85 LEU A C 1
ATOM 666 O O . LEU A 1 85 ? 9.113 6.093 -22.910 1.00 92.38 85 LEU A O 1
ATOM 670 N N . THR A 1 86 ? 9.847 5.666 -20.837 1.00 89.25 86 THR A N 1
ATOM 671 C CA . THR A 1 86 ? 11.259 6.005 -21.105 1.00 89.25 86 THR A CA 1
ATOM 672 C C . THR A 1 86 ? 12.177 4.792 -21.267 1.00 89.25 86 THR A C 1
ATOM 674 O O . THR A 1 86 ? 13.370 4.958 -21.512 1.00 89.25 86 THR A O 1
ATOM 677 N N . SER A 1 87 ? 11.665 3.578 -21.065 1.00 83.81 87 SER A N 1
ATOM 678 C CA . SER A 1 87 ? 12.466 2.350 -21.085 1.00 83.81 87 SER A CA 1
ATOM 679 C C . SER A 1 87 ? 12.571 1.742 -22.480 1.00 83.81 87 SER A C 1
ATOM 681 O O . SER A 1 87 ? 11.717 1.948 -23.337 1.00 83.81 87 SER A O 1
ATOM 683 N N . ILE A 1 88 ? 13.604 0.919 -22.684 1.00 78.25 88 ILE A N 1
ATOM 684 C CA . ILE A 1 88 ? 13.737 0.085 -23.885 1.00 78.25 88 ILE A CA 1
ATOM 685 C C . ILE A 1 88 ? 12.502 -0.839 -23.978 1.00 78.25 88 ILE A C 1
ATOM 687 O O . ILE A 1 88 ? 12.124 -1.425 -22.954 1.00 78.25 88 ILE A O 1
ATOM 691 N N . PRO A 1 89 ? 11.894 -1.031 -25.168 1.00 78.38 89 PRO A N 1
ATOM 692 C CA . PRO A 1 89 ? 10.638 -1.775 -25.322 1.00 78.38 89 PRO A CA 1
ATOM 693 C C . PRO A 1 89 ? 10.604 -3.152 -24.638 1.00 78.38 89 PRO A C 1
ATOM 695 O O . PRO A 1 89 ? 9.595 -3.514 -24.038 1.00 78.38 89 PRO A O 1
ATOM 698 N N . ASN A 1 90 ? 11.723 -3.886 -24.62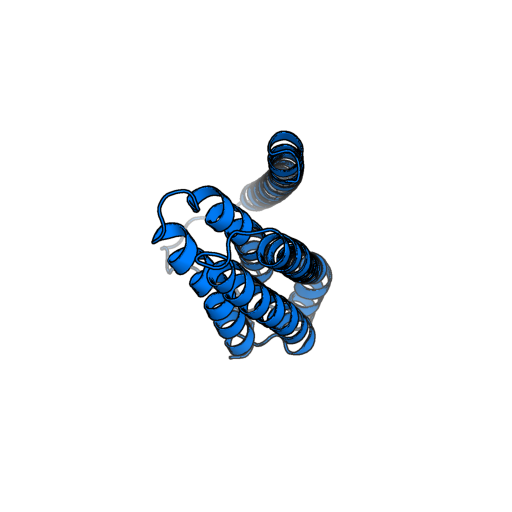7 1.00 82.69 90 ASN A N 1
ATOM 699 C CA . ASN A 1 90 ? 11.814 -5.230 -24.036 1.00 82.69 90 ASN A CA 1
ATOM 700 C C . ASN A 1 90 ? 11.606 -5.299 -22.511 1.00 82.69 90 ASN A C 1
ATOM 702 O O . ASN A 1 90 ? 11.337 -6.378 -21.988 1.00 82.69 90 ASN A O 1
ATOM 706 N N . VAL A 1 91 ? 11.723 -4.183 -21.786 1.00 84.12 91 VAL A N 1
ATOM 707 C CA . VAL A 1 91 ? 11.535 -4.129 -20.320 1.00 84.12 91 VAL A CA 1
ATOM 708 C C . VAL A 1 91 ? 10.394 -3.203 -19.891 1.00 84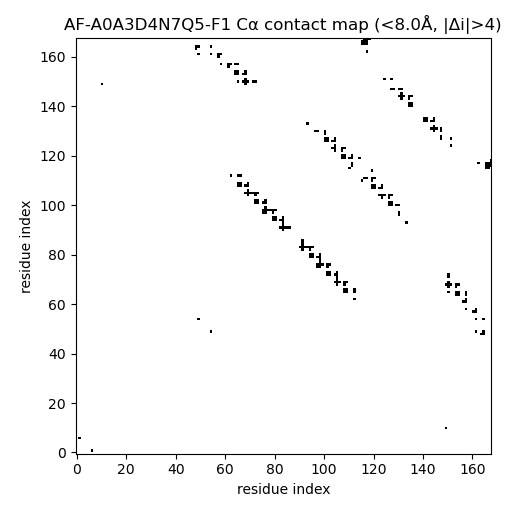.12 91 VAL A C 1
ATOM 710 O O . VAL A 1 91 ? 10.003 -3.219 -18.725 1.00 84.12 91 VAL A O 1
ATOM 713 N N . ALA A 1 92 ? 9.806 -2.444 -20.821 1.00 87.69 92 ALA A N 1
ATOM 714 C CA . ALA A 1 92 ? 8.711 -1.514 -20.542 1.00 87.69 92 ALA A CA 1
ATOM 715 C C . ALA A 1 92 ? 7.477 -2.203 -19.926 1.00 87.69 92 ALA A C 1
ATOM 717 O O . ALA A 1 92 ? 6.813 -1.631 -19.061 1.00 87.69 92 ALA A O 1
ATOM 718 N N . TRP A 1 93 ? 7.197 -3.450 -20.319 1.00 91.00 93 TRP A N 1
ATOM 719 C CA . TRP A 1 93 ? 6.055 -4.223 -19.820 1.00 91.00 93 TRP A CA 1
ATOM 720 C C . TRP A 1 93 ? 6.095 -4.447 -18.300 1.00 91.00 93 TRP A C 1
ATOM 722 O O . TRP A 1 93 ? 5.048 -4.415 -17.659 1.00 91.00 93 TRP A O 1
ATOM 732 N N . VAL A 1 94 ? 7.286 -4.609 -17.706 1.00 90.31 94 VAL A N 1
ATOM 733 C CA . VAL A 1 94 ? 7.452 -4.829 -16.256 1.00 90.31 94 VAL A CA 1
ATOM 734 C C . VAL A 1 94 ? 6.912 -3.629 -15.478 1.00 90.31 94 VAL A C 1
ATOM 736 O O . VAL A 1 94 ? 6.226 -3.782 -14.471 1.00 90.31 94 VAL A O 1
ATOM 739 N N . TYR A 1 95 ? 7.183 -2.425 -15.979 1.00 91.88 95 TYR A N 1
ATOM 740 C CA . TYR A 1 95 ? 6.722 -1.183 -15.370 1.00 91.88 95 TYR A CA 1
ATOM 741 C C . TYR A 1 95 ? 5.222 -0.943 -15.577 1.00 91.88 95 TYR A C 1
ATOM 743 O O . TYR A 1 95 ? 4.578 -0.360 -14.711 1.00 91.88 95 TYR A O 1
ATOM 751 N N . TRP A 1 96 ? 4.632 -1.419 -16.676 1.00 93.88 96 TRP A N 1
ATOM 752 C CA . TRP A 1 96 ? 3.174 -1.391 -16.840 1.00 93.88 96 TRP A CA 1
ATOM 753 C C . TRP A 1 96 ? 2.462 -2.326 -15.865 1.00 93.88 96 TRP A C 1
ATOM 755 O O . TRP A 1 96 ? 1.434 -1.953 -15.299 1.00 93.88 96 TRP A O 1
ATOM 765 N N . VAL A 1 97 ? 3.033 -3.510 -15.628 1.00 92.19 97 VAL A N 1
ATOM 766 C CA . VAL A 1 97 ? 2.544 -4.431 -14.597 1.00 92.19 97 VAL A CA 1
ATOM 767 C C . VAL A 1 97 ? 2.628 -3.762 -13.223 1.00 92.19 97 VAL A C 1
ATOM 769 O O . VAL A 1 97 ? 1.622 -3.703 -12.522 1.00 92.19 97 VAL A O 1
ATOM 772 N N . ASP A 1 98 ? 3.773 -3.175 -12.871 1.00 92.25 98 ASP A N 1
ATOM 773 C CA . ASP A 1 98 ? 3.940 -2.420 -11.621 1.00 92.25 98 ASP A CA 1
ATOM 774 C C . ASP A 1 98 ? 2.900 -1.295 -11.471 1.00 92.25 98 ASP A C 1
ATOM 776 O O . ASP A 1 98 ? 2.195 -1.225 -10.465 1.00 92.25 98 ASP A O 1
ATOM 780 N N . ALA A 1 99 ? 2.706 -0.475 -12.508 1.00 94.75 99 ALA A N 1
ATOM 781 C CA . ALA A 1 99 ? 1.712 0.595 -12.493 1.00 94.75 99 ALA A CA 1
ATOM 782 C C . ALA A 1 99 ? 0.289 0.071 -12.226 1.00 94.75 99 ALA A C 1
ATOM 784 O O . ALA A 1 99 ? -0.439 0.648 -11.417 1.00 94.75 99 ALA A O 1
ATOM 785 N N . GLY A 1 100 ? -0.103 -1.037 -12.865 1.00 95.81 100 GLY A N 1
ATOM 786 C CA . GLY A 1 100 ? -1.413 -1.655 -12.660 1.00 95.81 100 GLY A CA 1
ATOM 787 C C . GLY A 1 100 ? -1.606 -2.175 -11.233 1.00 95.81 100 GLY A C 1
ATOM 788 O O . GLY A 1 100 ? -2.609 -1.866 -10.586 1.00 95.81 100 GLY A O 1
ATOM 789 N N . PHE A 1 101 ? -0.625 -2.914 -10.712 1.00 94.81 101 PHE A N 1
ATOM 790 C CA . PHE A 1 101 ? -0.668 -3.462 -9.354 1.00 94.81 101 PHE A CA 1
ATOM 791 C C . PHE A 1 101 ? -0.612 -2.370 -8.276 1.00 94.81 101 PHE A C 1
ATOM 793 O O . PHE A 1 101 ? -1.376 -2.417 -7.312 1.00 94.81 101 PHE A O 1
ATOM 800 N N . SER A 1 102 ? 0.215 -1.342 -8.466 1.00 93.88 102 SER A N 1
ATOM 801 C CA . SER A 1 102 ? 0.294 -0.179 -7.579 1.00 93.88 102 SER A CA 1
ATOM 802 C C . SER A 1 102 ? -1.013 0.627 -7.558 1.00 93.88 102 SER A C 1
ATOM 804 O O . SER A 1 102 ? -1.439 1.092 -6.497 1.00 93.88 102 SER A O 1
ATOM 806 N N . LEU A 1 103 ? -1.710 0.745 -8.694 1.00 96.69 103 LEU A N 1
ATOM 807 C CA . LEU A 1 103 ? -3.022 1.395 -8.757 1.00 96.69 103 LEU A CA 1
ATOM 808 C C . LEU A 1 103 ? -4.089 0.568 -8.031 1.00 96.69 103 LEU A C 1
ATOM 810 O O . LEU A 1 103 ? -4.867 1.109 -7.242 1.00 96.69 103 LEU A O 1
ATOM 814 N N . ALA A 1 104 ? -4.095 -0.747 -8.252 1.00 94.94 104 ALA A N 1
ATOM 815 C CA . ALA A 1 104 ? -4.997 -1.664 -7.568 1.00 94.94 104 ALA A CA 1
ATOM 816 C C . ALA A 1 104 ? -4.767 -1.653 -6.045 1.00 94.94 104 ALA A C 1
ATOM 818 O O . ALA A 1 104 ? -5.728 -1.615 -5.275 1.00 94.94 104 ALA A O 1
ATOM 819 N N . ALA A 1 105 ? -3.508 -1.590 -5.596 1.00 93.81 105 ALA A N 1
ATOM 820 C CA . ALA A 1 105 ? -3.154 -1.425 -4.189 1.00 93.81 105 ALA A CA 1
ATOM 821 C C . ALA A 1 105 ? -3.655 -0.086 -3.621 1.00 93.81 105 ALA A C 1
ATOM 823 O O . ALA A 1 105 ? -4.235 -0.062 -2.537 1.00 93.81 105 ALA A O 1
ATOM 824 N N . ALA A 1 106 ? -3.506 1.023 -4.353 1.00 95.00 106 ALA A N 1
ATOM 825 C CA . ALA A 1 106 ? -4.040 2.316 -3.925 1.00 95.00 106 ALA A CA 1
ATOM 826 C C . ALA A 1 106 ? -5.565 2.268 -3.723 1.00 95.00 106 ALA A C 1
ATOM 828 O O . ALA A 1 106 ? -6.068 2.698 -2.682 1.00 95.00 106 ALA A O 1
ATOM 829 N N . ALA A 1 107 ? -6.295 1.690 -4.681 1.00 96.00 107 ALA A N 1
ATOM 830 C CA . ALA A 1 107 ? -7.741 1.516 -4.585 1.00 96.00 107 ALA A CA 1
ATOM 831 C C . ALA A 1 107 ? -8.125 0.611 -3.402 1.00 96.00 107 ALA A C 1
ATOM 833 O O . ALA A 1 107 ? -8.989 0.968 -2.600 1.00 96.00 107 ALA A O 1
ATOM 834 N N . ALA A 1 108 ? -7.436 -0.523 -3.237 1.00 93.69 108 ALA A N 1
ATOM 835 C CA . ALA A 1 108 ? -7.633 -1.427 -2.109 1.00 93.69 108 ALA A CA 1
ATOM 836 C C . ALA A 1 108 ? -7.401 -0.720 -0.764 1.00 93.69 108 ALA A C 1
ATOM 838 O O . ALA A 1 108 ? -8.181 -0.909 0.163 1.00 93.69 108 ALA A O 1
ATOM 839 N N . GLY A 1 109 ? -6.393 0.150 -0.661 1.00 92.94 109 GLY A N 1
ATOM 840 C CA . GLY A 1 109 ? -6.120 0.944 0.539 1.00 92.94 109 GLY A CA 1
ATOM 841 C C . GLY A 1 109 ? -7.277 1.872 0.914 1.00 92.94 109 GLY A C 1
ATOM 842 O O . GLY A 1 109 ? -7.679 1.929 2.079 1.00 92.94 109 GLY A O 1
ATOM 843 N N . VAL A 1 110 ? -7.899 2.519 -0.075 1.00 93.31 110 VAL A N 1
ATOM 844 C CA . VAL A 1 110 ? -9.114 3.328 0.123 1.00 93.31 110 VAL A CA 1
ATOM 845 C C . VAL A 1 110 ? -10.312 2.454 0.516 1.00 93.31 110 VAL A C 1
ATOM 847 O O . VAL A 1 110 ? -11.098 2.833 1.387 1.00 93.31 110 VAL A O 1
ATOM 850 N N . PHE A 1 111 ? -10.450 1.257 -0.058 1.00 93.56 111 PHE A N 1
ATOM 851 C CA . PHE A 1 111 ? -11.506 0.325 0.345 1.00 93.56 111 PHE A CA 1
ATOM 852 C C . PHE A 1 111 ? -11.309 -0.210 1.763 1.00 93.56 111 PHE A C 1
ATOM 854 O O . PHE A 1 111 ? -12.282 -0.281 2.508 1.00 93.56 111 PHE A O 1
ATOM 861 N N . ILE A 1 112 ? -10.076 -0.501 2.187 1.00 92.56 112 ILE A N 1
ATOM 862 C CA . ILE A 1 112 ? -9.769 -0.821 3.587 1.00 92.56 112 ILE A CA 1
ATOM 863 C C . ILE A 1 112 ? -10.186 0.355 4.475 1.00 92.56 112 ILE A C 1
ATOM 865 O O . ILE A 1 112 ? -10.840 0.139 5.495 1.00 92.56 112 ILE A O 1
ATOM 869 N N . TRP A 1 113 ? -9.875 1.592 4.065 1.00 91.88 113 TRP A N 1
ATOM 870 C CA . TRP A 1 113 ? -10.206 2.803 4.817 1.00 91.88 113 TRP A CA 1
ATOM 871 C C . TRP A 1 113 ? -11.720 2.970 5.041 1.00 91.88 113 TRP A C 1
ATOM 873 O O . TRP A 1 113 ? -12.170 3.366 6.122 1.00 91.88 113 TRP A O 1
ATOM 883 N N . ARG A 1 114 ? -12.515 2.626 4.026 1.00 91.25 114 ARG A N 1
ATOM 884 C CA . ARG A 1 114 ? -13.972 2.767 4.052 1.00 91.25 114 ARG A CA 1
ATOM 885 C C . ARG A 1 114 ? -14.686 1.573 4.689 1.00 91.25 114 ARG A C 1
ATOM 887 O O . ARG A 1 114 ? -15.581 1.774 5.501 1.00 91.25 114 ARG A O 1
ATOM 894 N N . LEU A 1 115 ? -14.309 0.349 4.319 1.00 90.94 115 LEU A N 1
ATOM 895 C CA . LEU A 1 115 ? -15.029 -0.885 4.660 1.00 90.94 115 LEU A CA 1
ATOM 896 C C . LEU A 1 115 ? -14.498 -1.568 5.926 1.00 90.94 115 LEU A C 1
ATOM 898 O O . LEU A 1 115 ? -15.251 -2.257 6.608 1.00 90.94 115 LEU A O 1
ATOM 902 N N . ARG A 1 116 ? -13.222 -1.352 6.276 1.00 90.62 116 ARG A N 1
ATOM 903 C CA . ARG A 1 116 ? -12.581 -1.862 7.506 1.00 90.62 116 ARG A CA 1
ATOM 904 C C . ARG A 1 116 ? -12.623 -3.394 7.661 1.00 90.62 116 ARG A C 1
ATOM 906 O O . ARG A 1 116 ? -12.637 -3.911 8.778 1.00 90.62 116 ARG A O 1
ATOM 913 N N . THR A 1 117 ? -12.623 -4.120 6.544 1.00 89.19 117 THR A N 1
ATOM 914 C CA . THR A 1 117 ? -12.673 -5.595 6.477 1.00 89.19 117 THR A CA 1
ATOM 915 C C . THR A 1 117 ? -11.298 -6.213 6.216 1.00 89.19 117 THR A C 1
ATOM 917 O O . THR A 1 117 ? -10.516 -5.655 5.440 1.00 89.19 117 THR A O 1
ATOM 920 N N . LYS A 1 118 ? -11.027 -7.399 6.769 1.00 88.38 118 LYS A N 1
ATOM 921 C CA . LYS A 1 118 ? -9.793 -8.172 6.539 1.00 88.38 118 LYS A CA 1
ATOM 922 C C . LYS A 1 118 ? -9.657 -8.627 5.088 1.00 88.38 118 LYS A C 1
ATOM 924 O O . LYS A 1 118 ? -8.551 -8.618 4.561 1.00 88.38 118 LYS A O 1
ATOM 929 N N . SER A 1 119 ? -10.758 -8.942 4.411 1.00 88.50 119 SER A N 1
ATOM 930 C CA . SER A 1 119 ? -10.754 -9.318 2.990 1.00 88.50 119 SER A CA 1
ATOM 931 C C . SER A 1 119 ? -10.071 -8.263 2.108 1.00 88.50 119 SER A C 1
ATOM 933 O O . SER A 1 119 ? -9.201 -8.587 1.302 1.00 88.50 119 SER A O 1
ATOM 935 N N . MET A 1 120 ? -10.371 -6.979 2.334 1.00 90.31 120 MET A N 1
ATOM 936 C CA . MET A 1 120 ? -9.726 -5.868 1.615 1.00 90.31 120 MET A CA 1
ATOM 937 C C . MET A 1 120 ? -8.240 -5.727 1.964 1.00 90.31 120 MET A C 1
ATOM 939 O O . MET A 1 120 ? -7.439 -5.347 1.113 1.00 90.31 120 MET A O 1
ATOM 943 N N . VAL A 1 121 ? -7.850 -6.076 3.195 1.00 89.25 121 VAL A N 1
ATOM 944 C CA . VAL A 1 121 ? -6.439 -6.130 3.599 1.00 89.25 121 VAL A CA 1
ATOM 945 C C . VAL A 1 121 ? -5.693 -7.204 2.818 1.00 89.25 121 VAL A C 1
ATOM 947 O O . VAL A 1 121 ? -4.622 -6.927 2.284 1.00 89.25 121 VAL A O 1
ATOM 950 N N . PHE A 1 122 ? -6.250 -8.411 2.717 1.00 86.31 122 PHE A N 1
ATOM 951 C CA . PHE A 1 122 ? -5.635 -9.487 1.940 1.00 86.31 122 PHE A CA 1
ATOM 952 C C . PHE A 1 122 ? -5.515 -9.124 0.461 1.00 86.31 122 PHE A C 1
ATOM 954 O O . PHE A 1 122 ? -4.470 -9.366 -0.138 1.00 86.31 122 PHE A O 1
ATOM 961 N N . LEU A 1 123 ? -6.538 -8.472 -0.099 1.00 88.12 123 LEU A N 1
ATOM 962 C CA . LEU A 1 123 ? -6.509 -7.952 -1.465 1.00 88.12 123 LEU A CA 1
ATOM 963 C C . LEU A 1 123 ? -5.337 -6.973 -1.668 1.00 88.12 123 LEU A C 1
ATOM 965 O O . LEU A 1 123 ? -4.551 -7.124 -2.601 1.00 88.12 123 LEU A O 1
ATOM 969 N N . TYR A 1 124 ? -5.165 -6.015 -0.751 1.00 89.62 124 TYR A N 1
ATOM 970 C CA . TYR A 1 124 ? -4.044 -5.071 -0.774 1.00 89.62 124 TYR A CA 1
ATOM 971 C C . TYR A 1 124 ? -2.683 -5.773 -0.682 1.00 89.62 124 TYR A C 1
ATOM 973 O O . TYR A 1 124 ? -1.759 -5.439 -1.426 1.00 89.62 124 TYR A O 1
ATOM 981 N N . PHE A 1 125 ? -2.546 -6.759 0.211 1.00 86.56 125 PHE A N 1
ATOM 982 C CA . PHE A 1 125 ? -1.324 -7.561 0.317 1.00 86.56 125 PHE A CA 1
ATOM 983 C C . PHE A 1 125 ? -1.025 -8.304 -0.986 1.00 86.56 125 PHE A C 1
ATOM 985 O O . PHE A 1 125 ? 0.109 -8.273 -1.452 1.00 86.56 125 PHE A O 1
ATOM 992 N N . GLY A 1 126 ? -2.033 -8.917 -1.609 1.00 82.50 126 GLY A N 1
ATOM 993 C CA . GLY A 1 126 ? -1.877 -9.577 -2.904 1.00 82.50 126 GLY A CA 1
ATOM 994 C C . GLY A 1 126 ? -1.338 -8.618 -3.965 1.00 82.50 126 GLY A C 1
ATOM 995 O O . GLY A 1 126 ? -0.355 -8.930 -4.640 1.00 82.50 126 GLY A O 1
ATOM 996 N N . PHE A 1 127 ? -1.913 -7.415 -4.049 1.00 89.56 127 PHE A N 1
ATOM 997 C CA . PHE A 1 127 ? -1.482 -6.428 -5.035 1.00 89.56 127 PHE A CA 1
ATOM 998 C C . PHE A 1 127 ? -0.088 -5.856 -4.791 1.00 89.56 127 PHE A C 1
ATOM 1000 O O . PHE A 1 127 ? 0.600 -5.515 -5.744 1.00 89.56 127 PHE A O 1
ATOM 1007 N N . THR A 1 128 ? 0.350 -5.764 -3.539 1.00 84.56 128 THR A N 1
ATOM 1008 C CA . THR A 1 128 ? 1.679 -5.234 -3.195 1.00 84.56 128 THR A CA 1
ATOM 1009 C C . THR A 1 128 ? 2.778 -6.295 -3.241 1.00 84.56 128 THR A C 1
ATOM 1011 O O . THR A 1 128 ? 3.921 -5.971 -3.552 1.00 84.56 128 THR A O 1
ATOM 1014 N N . ILE A 1 129 ? 2.459 -7.568 -2.991 1.00 82.38 129 ILE A N 1
ATOM 1015 C CA . ILE A 1 129 ? 3.424 -8.677 -3.059 1.00 82.38 129 ILE A CA 1
ATOM 1016 C C . ILE A 1 129 ? 3.776 -9.036 -4.505 1.00 82.38 129 ILE A C 1
ATOM 1018 O O . ILE A 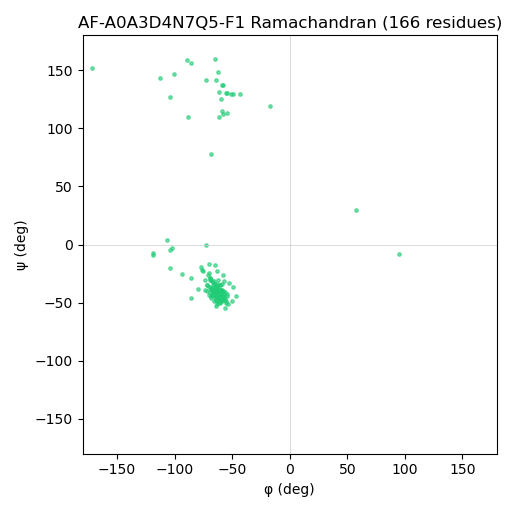1 129 ? 4.940 -9.317 -4.792 1.00 82.38 129 ILE A O 1
ATOM 1022 N N . ALA A 1 130 ? 2.807 -9.021 -5.422 1.00 82.38 130 ALA A N 1
ATOM 1023 C CA . ALA A 1 130 ? 3.042 -9.380 -6.820 1.00 82.38 130 ALA A CA 1
ATOM 1024 C C . ALA A 1 130 ? 4.199 -8.589 -7.482 1.00 82.38 130 ALA A C 1
ATOM 1026 O O . ALA A 1 130 ? 5.123 -9.233 -7.991 1.00 82.38 130 ALA A O 1
ATOM 1027 N N . PRO A 1 131 ? 4.248 -7.240 -7.429 1.00 83.69 131 PRO A N 1
ATOM 1028 C CA . PRO A 1 131 ? 5.372 -6.481 -7.977 1.00 83.69 131 PRO A CA 1
ATOM 1029 C C . PRO A 1 131 ? 6.686 -6.727 -7.218 1.00 83.69 131 PRO A C 1
ATOM 1031 O O . PRO A 1 131 ? 7.746 -6.743 -7.840 1.00 83.69 131 PRO A O 1
ATOM 1034 N N . ILE A 1 132 ? 6.653 -7.003 -5.906 1.00 81.75 132 ILE A N 1
ATOM 1035 C CA . ILE A 1 132 ? 7.860 -7.375 -5.141 1.00 81.75 132 ILE A CA 1
ATOM 1036 C C . ILE A 1 132 ? 8.472 -8.659 -5.701 1.00 81.75 132 ILE A C 1
ATOM 1038 O O . ILE A 1 132 ? 9.669 -8.691 -5.986 1.00 81.75 132 ILE A O 1
ATOM 1042 N N . ILE A 1 133 ? 7.665 -9.709 -5.876 1.00 81.19 133 ILE A N 1
ATOM 1043 C CA . ILE A 1 133 ? 8.129 -10.992 -6.421 1.00 81.19 133 ILE A CA 1
ATOM 1044 C C . ILE A 1 133 ? 8.659 -10.793 -7.843 1.00 81.19 133 ILE A C 1
ATOM 1046 O O . ILE A 1 133 ? 9.760 -11.254 -8.157 1.00 81.19 133 ILE A O 1
ATOM 1050 N N . LEU A 1 134 ? 7.921 -10.051 -8.675 1.00 82.44 134 LEU A N 1
ATOM 1051 C CA . LEU A 1 134 ? 8.316 -9.741 -10.045 1.00 82.44 134 LEU A CA 1
ATOM 1052 C C . LEU A 1 134 ? 9.692 -9.063 -10.089 1.00 82.44 134 LEU A C 1
ATOM 1054 O O . LEU A 1 134 ? 10.608 -9.571 -10.731 1.00 82.44 134 LEU A O 1
ATOM 1058 N N . PHE A 1 135 ? 9.887 -7.966 -9.359 1.00 81.94 135 PHE A N 1
ATOM 1059 C CA . PHE A 1 135 ? 11.154 -7.233 -9.369 1.00 81.94 135 PHE A CA 1
ATOM 1060 C C . PHE A 1 135 ? 12.311 -7.989 -8.714 1.00 81.94 135 PHE A C 1
ATOM 1062 O O . PHE A 1 135 ? 13.459 -7.828 -9.129 1.00 81.94 135 PHE A O 1
ATOM 1069 N N . MET A 1 136 ? 12.037 -8.836 -7.721 1.00 78.44 136 MET A N 1
ATOM 1070 C CA . MET A 1 136 ? 13.053 -9.706 -7.123 1.00 78.44 136 MET A CA 1
ATOM 1071 C C . MET A 1 136 ? 13.519 -10.803 -8.088 1.00 78.44 136 MET A C 1
ATOM 1073 O O . MET A 1 136 ? 14.672 -11.230 -8.002 1.00 78.44 136 MET A O 1
ATOM 1077 N N . SER A 1 137 ? 12.658 -11.231 -9.018 1.00 79.50 137 SER A N 1
ATOM 1078 C CA . SER A 1 137 ? 12.980 -12.258 -10.018 1.00 79.50 137 SER A CA 1
ATOM 1079 C C . SER A 1 137 ? 13.855 -11.749 -11.175 1.00 79.50 137 SER A C 1
ATOM 1081 O O . SER A 1 137 ? 14.531 -12.545 -11.827 1.00 79.50 137 SER A O 1
ATOM 1083 N N . ILE A 1 138 ? 13.908 -10.430 -11.407 1.00 80.06 138 ILE A N 1
ATOM 1084 C CA . ILE A 1 138 ? 14.637 -9.817 -12.528 1.00 80.06 138 ILE A CA 1
ATOM 1085 C C . ILE A 1 138 ? 15.948 -9.180 -12.034 1.00 80.06 138 ILE A C 1
ATOM 1087 O O . ILE A 1 138 ? 15.974 -8.349 -11.120 1.00 80.06 138 ILE A O 1
ATOM 1091 N N . LYS A 1 139 ? 17.080 -9.535 -12.659 1.00 74.69 139 LYS A N 1
ATOM 1092 C CA . LYS A 1 139 ? 18.391 -8.946 -12.328 1.00 74.69 139 LYS A CA 1
ATOM 1093 C C . LYS A 1 139 ? 18.387 -7.433 -12.595 1.00 74.69 139 LYS A C 1
ATOM 1095 O O . LYS A 1 139 ? 17.998 -6.993 -13.668 1.00 74.69 139 LYS A O 1
ATOM 1100 N N . GLY A 1 140 ? 18.849 -6.648 -11.618 1.00 76.00 140 GLY A N 1
ATOM 1101 C CA . GLY A 1 140 ? 18.922 -5.180 -11.700 1.00 76.00 140 GLY A CA 1
ATOM 1102 C C . GLY A 1 140 ? 17.723 -4.426 -11.110 1.00 76.00 140 GLY A C 1
ATOM 1103 O O . GLY A 1 140 ? 17.813 -3.218 -10.932 1.00 76.00 140 GLY A O 1
ATOM 1104 N N . PHE A 1 141 ? 16.643 -5.115 -10.720 1.00 77.44 141 PHE A N 1
ATOM 1105 C CA . PHE A 1 141 ? 15.395 -4.475 -10.272 1.00 77.44 141 PHE A CA 1
ATOM 1106 C C . PHE A 1 141 ? 15.133 -4.548 -8.759 1.00 77.44 141 PHE A C 1
ATOM 1108 O O . PHE A 1 141 ? 14.114 -4.061 -8.273 1.00 77.44 141 PHE A O 1
ATOM 1115 N N . LYS A 1 142 ? 16.071 -5.095 -7.978 1.00 73.06 142 LYS A N 1
ATOM 1116 C CA . LYS A 1 142 ? 15.907 -5.307 -6.526 1.00 73.06 142 LYS A CA 1
ATOM 1117 C C . LYS A 1 142 ? 15.581 -4.029 -5.742 1.00 73.06 142 LYS A C 1
ATOM 1119 O O . LYS A 1 142 ? 14.871 -4.088 -4.746 1.00 73.06 142 LYS A O 1
ATOM 1124 N N . ILE A 1 143 ? 16.072 -2.873 -6.191 1.00 73.56 143 ILE A N 1
ATOM 1125 C CA . ILE A 1 143 ? 15.786 -1.580 -5.550 1.00 73.56 143 ILE A CA 1
ATOM 1126 C C . ILE A 1 143 ? 14.304 -1.208 -5.711 1.00 73.56 143 ILE A C 1
ATOM 1128 O O . ILE A 1 143 ? 13.694 -0.723 -4.763 1.00 73.56 143 ILE A O 1
ATOM 1132 N N . ASN A 1 144 ? 13.695 -1.506 -6.861 1.00 75.75 144 ASN A N 1
ATOM 1133 C CA . ASN A 1 144 ? 12.278 -1.231 -7.106 1.00 75.75 144 ASN A CA 1
ATOM 1134 C C . ASN A 1 144 ? 11.384 -2.077 -6.191 1.00 75.75 144 ASN A C 1
ATOM 1136 O O . ASN A 1 144 ? 10.370 -1.589 -5.694 1.00 75.75 144 ASN A O 1
ATOM 1140 N N . ALA A 1 145 ? 11.803 -3.308 -5.880 1.00 72.75 145 ALA A N 1
ATOM 1141 C CA . ALA A 1 145 ? 11.117 -4.156 -4.907 1.00 72.75 145 ALA A CA 1
ATOM 1142 C C . ALA A 1 145 ? 11.127 -3.555 -3.488 1.00 72.75 145 ALA A C 1
ATOM 1144 O O . ALA A 1 145 ? 10.141 -3.670 -2.764 1.00 72.75 145 ALA A O 1
ATOM 1145 N N . LEU A 1 146 ? 12.208 -2.875 -3.082 1.00 76.12 146 LEU A N 1
ATOM 1146 C CA . LEU A 1 146 ? 12.304 -2.274 -1.744 1.00 76.12 146 LEU A CA 1
ATOM 1147 C C . LEU A 1 146 ? 11.311 -1.124 -1.538 1.00 76.12 146 LEU A C 1
ATOM 1149 O O . LEU A 1 146 ? 10.805 -0.948 -0.433 1.00 76.12 146 LEU A O 1
ATOM 1153 N N . ILE A 1 147 ? 10.996 -0.364 -2.589 1.00 79.56 147 ILE A N 1
ATOM 1154 C CA . ILE A 1 147 ? 10.053 0.765 -2.508 1.00 79.56 147 ILE A CA 1
ATOM 1155 C C . ILE A 1 147 ? 8.644 0.269 -2.137 1.00 79.56 147 ILE A C 1
ATOM 1157 O O . ILE A 1 147 ? 7.944 0.905 -1.350 1.00 79.56 147 ILE A O 1
ATOM 1161 N N . HIS A 1 148 ? 8.273 -0.924 -2.602 1.00 78.50 148 HIS A N 1
ATOM 1162 C CA . HIS A 1 148 ? 6.989 -1.564 -2.311 1.00 78.50 148 HIS A CA 1
ATOM 1163 C C . HIS A 1 148 ? 6.847 -2.040 -0.858 1.00 78.50 148 HIS A C 1
ATOM 1165 O O . HIS A 1 148 ? 5.734 -2.263 -0.380 1.00 78.50 148 HIS A O 1
ATOM 1171 N N . LEU A 1 149 ? 7.952 -2.158 -0.113 1.00 79.69 149 LEU A N 1
ATOM 1172 C CA . LEU A 1 149 ? 7.904 -2.490 1.313 1.00 79.69 149 LEU A CA 1
ATOM 1173 C C . LEU A 1 149 ? 7.368 -1.332 2.154 1.00 79.69 149 LEU A C 1
ATOM 1175 O O . LEU A 1 149 ? 6.816 -1.557 3.229 1.00 79.69 149 LEU A O 1
ATOM 1179 N N . PHE A 1 150 ? 7.514 -0.091 1.690 1.00 80.81 150 PHE A N 1
ATOM 1180 C CA . PHE A 1 150 ? 7.128 1.073 2.478 1.00 80.81 150 PHE A CA 1
ATOM 1181 C C . PHE A 1 150 ? 5.612 1.127 2.769 1.00 80.81 150 PHE A C 1
ATOM 1183 O O . PHE A 1 150 ? 5.243 1.180 3.949 1.00 80.81 150 PHE A O 1
ATOM 1190 N N . PRO A 1 151 ? 4.712 1.031 1.768 1.00 83.94 151 PRO A N 1
ATOM 1191 C CA . PRO A 1 151 ? 3.271 0.996 2.022 1.00 83.94 151 PRO A CA 1
ATOM 1192 C C . PRO A 1 151 ? 2.837 -0.205 2.880 1.00 83.94 151 PRO A C 1
ATOM 1194 O O . PRO A 1 151 ? 1.975 -0.069 3.749 1.00 83.94 151 PRO A O 1
ATOM 1197 N N . LEU A 1 152 ? 3.495 -1.358 2.710 1.00 82.56 152 LEU A N 1
ATOM 1198 C CA . LEU A 1 152 ? 3.267 -2.560 3.519 1.00 82.56 152 LEU A CA 1
ATOM 1199 C C . LEU A 1 152 ? 3.588 -2.343 5.003 1.00 82.56 152 LEU A C 1
ATOM 1201 O O . LEU A 1 152 ? 2.835 -2.774 5.879 1.00 82.56 152 LEU A O 1
ATOM 1205 N N . VAL A 1 153 ? 4.688 -1.650 5.302 1.00 83.94 153 VAL A N 1
ATOM 1206 C CA . VAL A 1 153 ? 5.070 -1.321 6.680 1.00 83.94 153 VAL A CA 1
ATOM 1207 C C . VAL A 1 153 ? 4.043 -0.386 7.317 1.00 83.94 153 VAL A C 1
ATOM 1209 O O . VAL A 1 153 ? 3.636 -0.621 8.456 1.00 83.94 153 VAL A O 1
ATOM 1212 N N . LEU A 1 154 ? 3.581 0.641 6.596 1.00 84.44 154 LEU A N 1
ATOM 1213 C CA . LEU A 1 154 ? 2.527 1.533 7.090 1.00 84.44 154 LEU A CA 1
ATOM 1214 C C . LEU A 1 154 ? 1.243 0.760 7.394 1.00 84.44 154 LEU A C 1
ATOM 1216 O O . LEU A 1 154 ? 0.689 0.898 8.487 1.00 84.44 154 LEU A O 1
ATOM 1220 N N . LEU A 1 155 ? 0.819 -0.110 6.475 1.00 85.00 155 LEU A N 1
ATOM 1221 C CA . LEU A 1 155 ? -0.349 -0.960 6.665 1.00 85.00 155 LEU A CA 1
ATOM 1222 C C . LEU A 1 155 ? -0.212 -1.836 7.919 1.00 85.00 155 LEU A C 1
ATOM 1224 O O . LEU A 1 155 ? -1.131 -1.888 8.734 1.00 85.00 155 LEU A O 1
ATOM 1228 N N . TYR A 1 156 ? 0.947 -2.463 8.138 1.00 84.56 156 TYR A N 1
ATOM 1229 C CA . TYR A 1 156 ? 1.199 -3.256 9.345 1.00 84.56 156 TYR A CA 1
ATOM 1230 C C . TYR A 1 156 ? 0.958 -2.455 10.635 1.00 84.56 156 TYR A C 1
ATOM 1232 O O . TYR A 1 156 ? 0.343 -2.967 11.574 1.00 84.56 156 TYR A O 1
ATOM 1240 N N . PHE A 1 157 ? 1.404 -1.197 10.697 1.00 83.62 157 PHE A N 1
ATOM 1241 C CA . PHE A 1 157 ? 1.191 -0.351 11.875 1.00 83.62 157 PHE A CA 1
ATOM 1242 C C . PHE A 1 157 ? -0.271 0.026 12.090 1.00 83.62 157 PHE A C 1
ATOM 1244 O O . PHE A 1 157 ? -0.711 0.055 13.240 1.00 83.62 157 PHE A O 1
ATOM 1251 N N . VAL A 1 158 ? -1.018 0.264 11.010 1.00 86.38 158 VAL A N 1
ATOM 1252 C CA . VAL A 1 158 ? -2.462 0.516 11.083 1.00 86.38 158 VAL A CA 1
ATOM 1253 C C . VAL A 1 158 ? -3.193 -0.704 11.614 1.00 86.38 158 VAL A C 1
ATOM 1255 O O . VAL A 1 158 ? -4.028 -0.572 12.502 1.00 86.38 158 VAL A O 1
ATOM 1258 N N . LEU A 1 159 ? -2.868 -1.891 11.101 1.00 86.38 159 LEU A N 1
ATOM 1259 C CA . LEU A 1 159 ? -3.619 -3.109 11.385 1.00 86.38 159 LEU A CA 1
ATOM 1260 C C . LEU A 1 159 ? -3.281 -3.722 12.737 1.00 86.38 159 LEU A C 1
ATOM 1262 O O . LEU A 1 159 ? -4.171 -4.197 13.432 1.00 86.38 159 LEU A O 1
ATOM 1266 N N . LYS A 1 160 ? -2.013 -3.698 13.154 1.00 85.69 160 LYS A N 1
ATOM 1267 C CA . LYS A 1 160 ? -1.550 -4.345 14.391 1.00 85.69 160 LYS A CA 1
ATOM 1268 C C . LYS A 1 160 ? -2.416 -4.088 15.641 1.00 85.69 160 LYS A C 1
ATOM 1270 O O . LYS A 1 160 ? -2.613 -5.038 16.402 1.00 85.69 160 LYS A O 1
ATOM 1275 N N . PRO A 1 161 ? -2.881 -2.859 15.936 1.00 84.50 161 PRO A N 1
ATOM 1276 C CA . PRO A 1 161 ? -3.716 -2.613 17.112 1.00 84.50 161 PRO A CA 1
ATOM 1277 C C . PRO A 1 161 ? -5.172 -3.068 16.957 1.00 84.50 161 PRO A C 1
ATOM 1279 O O . PRO A 1 161 ? -5.820 -3.298 17.972 1.00 84.50 161 PRO A O 1
ATOM 1282 N N . ILE A 1 162 ? -5.681 -3.212 15.731 1.00 85.69 162 ILE A N 1
ATOM 1283 C CA . ILE A 1 162 ? -7.117 -3.400 15.458 1.00 85.69 162 ILE A CA 1
ATOM 1284 C C . ILE A 1 162 ? -7.465 -4.717 14.757 1.00 85.69 162 ILE A C 1
ATOM 1286 O O . ILE A 1 162 ? -8.641 -5.047 14.665 1.00 85.69 162 ILE A O 1
ATOM 1290 N N . TRP A 1 163 ? -6.469 -5.475 14.295 1.00 87.31 163 TRP A N 1
ATOM 1291 C CA . TRP A 1 163 ? -6.620 -6.668 13.455 1.00 87.31 163 TRP A CA 1
ATOM 1292 C C . TRP A 1 163 ? -7.638 -7.675 13.997 1.00 87.31 163 TRP A C 1
ATOM 1294 O O . TRP A 1 163 ? -8.542 -8.089 13.276 1.00 87.31 163 TRP A O 1
ATOM 1304 N N . GLU A 1 164 ? -7.540 -8.013 15.285 1.00 86.12 164 GLU A N 1
ATOM 1305 C CA . GLU A 1 164 ? -8.437 -8.979 15.941 1.00 86.12 164 GLU A CA 1
ATOM 1306 C C . GLU A 1 164 ? -9.902 -8.523 15.972 1.00 86.12 164 GLU A C 1
ATOM 1308 O O . GLU A 1 164 ? -10.808 -9.346 16.050 1.00 86.12 164 GLU A O 1
ATOM 1313 N N . ASN A 1 165 ? -10.136 -7.215 15.874 1.00 86.38 165 ASN A N 1
ATOM 1314 C CA . ASN A 1 165 ? -11.459 -6.601 15.948 1.00 86.38 165 ASN A CA 1
ATOM 1315 C C . ASN A 1 165 ? -12.008 -6.213 14.564 1.00 86.38 165 ASN A C 1
ATOM 1317 O O . ASN A 1 165 ? -13.132 -5.731 14.466 1.00 86.38 165 ASN A O 1
ATOM 1321 N N . MET A 1 166 ? -11.237 -6.409 13.486 1.00 85.06 166 MET A N 1
ATOM 1322 C CA . MET A 1 166 ? -11.724 -6.171 12.127 1.00 85.06 166 MET A CA 1
ATOM 1323 C C . MET A 1 166 ? -12.708 -7.258 11.701 1.00 85.06 166 MET A C 1
ATOM 1325 O O . MET A 1 166 ? -12.502 -8.447 11.964 1.00 85.06 166 MET A O 1
ATOM 1329 N N . LYS A 1 167 ? -13.746 -6.839 10.973 1.00 85.50 167 LYS A N 1
ATOM 1330 C CA . LYS A 1 167 ? -14.673 -7.747 10.289 1.00 85.50 167 LYS A CA 1
ATOM 1331 C C . LYS A 1 167 ? -13.905 -8.559 9.245 1.00 85.50 167 LYS A C 1
ATOM 1333 O O . LYS A 1 167 ? -12.920 -8.062 8.696 1.00 85.50 167 LYS A O 1
ATOM 1338 N N . ASN A 1 168 ? -14.326 -9.794 8.998 1.00 81.50 168 ASN A N 1
ATOM 1339 C CA . ASN A 1 168 ? -13.730 -10.616 7.942 1.00 81.50 168 ASN A CA 1
ATOM 1340 C C . ASN A 1 168 ? -13.973 -9.988 6.565 1.00 81.50 168 ASN A C 1
ATOM 1342 O O . ASN A 1 168 ? -15.063 -9.417 6.363 1.00 81.50 168 ASN A O 1
#

Nearest PDB structures (foldseek):
  8jh0-assembly1_B  TM=8.916E-01  e=4.697E+00  Indibacter alkaliphilus
  8qb9-assembly1_A  TM=6.053E-01  e=6.112E+00  Saccharomyces cerevisiae
  6nbf-assembly1_R  TM=4.059E-01  e=3.248E+00  Homo sapiens
  7rbt-assembly1_R  TM=3.795E-01  e=5.219E+00  Homo sapiens
  6met-assembly1_B  TM=3.958E-01  e=6.112E+00  Homo sapiens

Foldseek 3Di:
DPDPVVLVVVVVVVVVVVVVVVVVVVVVVVVVVVPDDDDDDDPPPPPPQDDPVRLVVLLVVQLVLLLVLLVLLQVLLVVLQVCLVVDDVVCSVLSVLSNVLSNQLSVLSVVCSVQVAVVSVVSNVVSLVVNLVVQVVDPPRNVVSVSSVSSVVSVCVSCVVCVVVTHD

Mean predicted aligned error: 11.51 Å

pLDDT: mean 79.16, std 13.48, range [43.16, 96.69]

Radius of gyration: 19.21 Å; Cα contacts (8 Å, |Δi|>4): 142; chains: 1; bounding box: 36×30×66 Å

Solvent-accessible surface area (backbone atoms only — not comparable to full-atom values): 9016 Å² total; per-residue (Å²): 129,81,56,66,67,56,56,52,46,55,50,47,53,52,50,50,52,50,49,51,52,53,49,51,52,50,52,55,48,50,62,58,66,73,56,88,81,84,92,69,82,84,65,78,76,75,73,76,78,66,51,72,70,57,45,51,53,52,44,68,73,31,46,58,42,34,52,48,23,18,51,51,21,47,51,45,20,55,53,21,47,53,46,26,76,72,43,63,76,95,58,18,61,62,24,49,52,38,19,53,29,24,42,51,23,20,53,26,30,52,46,27,71,73,69,50,26,46,59,37,48,52,52,25,49,54,32,46,47,53,47,31,54,53,24,62,72,39,91,92,30,54,67,65,24,56,62,52,47,54,38,53,53,36,40,49,65,48,38,70,86,43,53,95,72,42,48,105

=== Feature glossary ===
Legend for the data blocks above and below:

— What the protein is —

Sequence gives the chain of amino acids in standard one-letter code (A=alanine, C=cysteine, …, Y=tyrosine), read N→C. It is the only feature that is directly encoded by the gene; all structural features are derived from the folded form of this sequence.

The annotation block draws on four external resources. InterPro: which protein families and domains the sequence belongs to. GO: standardized terms for what the protein does, what process it participates in, and where in the cell it acts. CATH: which structural fold it has in the CATH hierarchy. Organism: the species of origin.

— Where its atoms are —

Atomic coordinates in PDBx/mmCIF format — the same representation the Protein Data Bank distributes. Each line of the _atom_site loop places one backbone atom in Cartesian space (units: ångströms, origin: arbitrary).

Six rendered views show the 3D structure from the faces of a cube — i.e. along ±x, ±y, ±z. Rendering representation is drawn randomly per protein from cartoon (secondary-structure ribbons), sticks (backbone bonds), or molecular surface; coloring is either N→C rainbow (blue at the N-terminus through red at the C-terminus) or one color per chain.

— Local backbone conformation —

DSSP 8-state secondary structure assigns each residue one of H (α-helix), G (3₁₀-helix), I (π-helix), E (extended β-strand), B (isolated β-bridge), T (hydrogen-bonded turn), S (bend), or '-' (coil). The assignment is computed from backbone hydrogen-bond geometry via the Kabsch–Sander algorithm.

P-SEA three-state annotation labels each residue as helix, strand, or coil based purely on the geometry of the Cα trace. It serves as a fallback when the full backbone (and thus DSSP) is unavailable.

φ (phi) and ψ (psi) are the two rotatable backbone dihedrals per residue: φ is the C(i-1)–N–Cα–C torsion, ψ is the N–Cα–C–N(i+1) torsion, both in degrees on (−180°, 180°]. α-helical residues cluster near (−60°, −45°); β-strand residues near (−120°, +130°). A Ramachandran plot is simply a scatter of (φ, ψ) for every residue.

— Global shape and packing —

Radius of gyration (Rg) i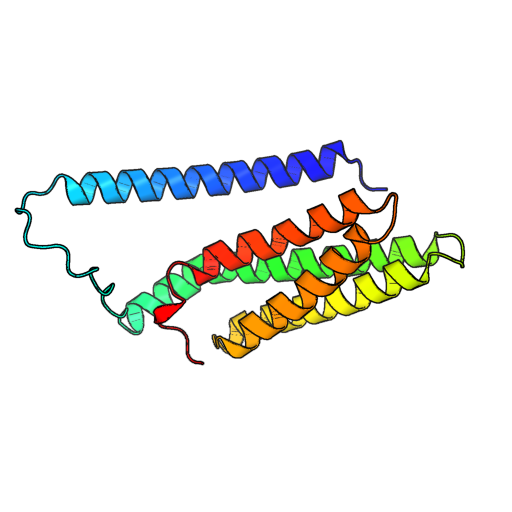s the root-mean-square distance of Cα atoms from their centroid — a single number for overall size and compactness. A globular domain of N residues has Rg ≈ 2.2·N^0.38 Å; an extended or disordered chain has a much larger Rg. The Cα contact count is the number of residue pairs whose Cα atoms are within 8 Å and are more than four positions apart in sequence — a standard proxy for tertiary packing density. The bounding box is the smallest axis-aligned box enclosing all Cα atoms.

Accessible surface area quantifies burial. A residue with SASA near zero is packed into the hydrophobic core; one with SASA >100 Å² sits on the surface. Computed here via the Shrake–Rupley numerical algorithm with a 1.4 Å probe.

The contact map is a binary N×N matrix image: pixel (i, j) is dark where Cα_i and Cα_j are within 8 Å and |i−j|>4. Because the |i−j|>4 filter removes local helical contacts, off-diagonal stripes parallel to the main diagonal indicate parallel β-sheets; stripes perpendicular to it indicate antiparallel β-sheets. The Ramachandran plot scatters every residue's (φ, ψ) pair against the sterically allowed regions. The PAE heatmap renders the predicted-aligned-error matrix.

— Structural neighborhood —

A 3Di character summarizes, for each residue, the relative orientation of the Cα frame of its nearest spatial neighbor. Because it encodes fold topology rather than chemistry, 3Di alignments detect remote structural similarity that sequence alignment misses.

Structural nearest neighbors (via Foldseek easy-search vs the PDB). Reported per hit: target PDB id, E-value, and alignment TM-score. A TM-score above ~0.5 is the conventional threshold for 'same fold'.

— Confidence and disorder —

For AlphaFold models, the B-factor field carries pLDDT — the model's own estimate of local accuracy on a 0–100 scale. Regions with pLDDT<50 should be treated as essentially unmodeled; they often correspond to intrinsically disordered segments.

B-factor (Debye–Waller factor) reflects atomic displacement in the crystal lattice. It is an experimental observable (units Å²), not a prediction; low values mean the atom is pinned down, high values mean it moves or is heterogeneous across the crystal.

Predicted Aligned Error (PAE) is an AlphaFold confidence matrix: entry (i, j) is the expected error in the position of residue j, in ångströms, when the prediction is superimposed on the true structure at residue i. Low PAE within a block of residues means that block is internally rigid and well-predicted; high PAE between two blocks means their relative placement is uncertain even if each block individually is confident.